Protein AF-A0AAV4RU74-F1 (afdb_monomer_lite)

Organism: Caerostris extrusa (NCBI:txid172846)

pLDDT: mean 83.01, std 17.52, range [30.27, 98.06]

Sequence (212 aa):
MRCFHDNTQNINYVVVTWDAPKNVRGTVQAYNVTLEGEARYRNASGQVVSDAFQEFNEVQKENKVFKSTVRPNTNYMVKICTVNKAGCGHLSAPTDKSHCVSPPSVPSSMPEFYLNAMEGHEKCRQLKLKLQKVSERNGFIRCYRVVVVKLAKGDSISLLPRNPNEVNLTSYEGVHQNGVTGGAYLAEAFDKQISSKSSKPVVFIVGCSSDN

Secondary structure (DSSP, 8-state):
-EEEEETTTTEEEEEEE-PPPSS-SS---EEEEEEEEEEEEE-TTS-EEEEEEEEEEEEETT--EEEEEE-SS-EEEEEEEEEETTEE-PPPPP-GGGEEEPPP---SSPPPEEEEEPTT-TTSEEEEEEEPPPP-TTS---EEEEEEEEPPTT--GGGS-SSGGGS-EE-HHHHHSSTT--EEEEEEEEEGGGGSSS----EEEEE-----

Radius of gyration: 25.76 Å; chains: 1; bounding box: 57×37×76 Å

Structure (mmCIF, N/CA/C/O backbone):
data_AF-A0AAV4RU74-F1
#
_entry.id   AF-A0AAV4RU74-F1
#
loop_
_atom_site.group_PDB
_atom_site.id
_atom_site.type_symbol
_atom_site.label_atom_id
_atom_site.label_alt_id
_atom_site.label_comp_id
_atom_site.label_asym_id
_atom_site.label_entity_id
_atom_site.label_seq_id
_atom_site.pdbx_PDB_ins_code
_atom_site.Cartn_x
_atom_site.Cartn_y
_atom_site.Cartn_z
_atom_site.occupancy
_atom_site.B_iso_or_equiv
_atom_site.auth_seq_id
_atom_site.auth_comp_id
_atom_site.auth_asym_id
_atom_site.auth_atom_id
_atom_site.pdbx_PDB_model_num
ATOM 1 N N . MET A 1 1 ? 3.255 -3.754 -16.088 1.00 93.38 1 MET A N 1
ATOM 2 C CA . MET A 1 1 ? 3.417 -3.786 -14.624 1.00 93.38 1 MET A CA 1
ATOM 3 C C . MET A 1 1 ? 2.090 -4.148 -13.982 1.00 93.38 1 MET A C 1
ATOM 5 O O . MET A 1 1 ? 1.052 -3.777 -14.517 1.00 93.38 1 MET A O 1
ATOM 9 N N . ARG A 1 2 ? 2.110 -4.907 -12.886 1.00 96.62 2 ARG A N 1
ATOM 10 C CA . ARG A 1 2 ? 0.924 -5.231 -12.082 1.00 96.62 2 ARG A CA 1
ATOM 11 C C . ARG A 1 2 ? 1.278 -5.197 -10.600 1.00 96.62 2 ARG A C 1
ATOM 13 O O . ARG A 1 2 ? 2.356 -5.650 -10.226 1.00 96.62 2 ARG A O 1
ATOM 20 N N . CYS A 1 3 ? 0.362 -4.680 -9.792 1.00 97.00 3 CYS A N 1
ATOM 21 C CA . CYS A 1 3 ? 0.459 -4.646 -8.338 1.00 97.00 3 CYS A CA 1
ATOM 22 C C . CYS A 1 3 ? -0.435 -5.748 -7.753 1.00 97.00 3 CYS A C 1
ATOM 24 O O . CYS A 1 3 ? -1.541 -5.968 -8.248 1.00 97.00 3 CYS A O 1
ATOM 26 N N . PHE A 1 4 ? 0.026 -6.413 -6.698 1.00 96.56 4 PHE A N 1
ATOM 27 C CA . PHE A 1 4 ? -0.679 -7.511 -6.037 1.00 96.56 4 PHE A CA 1
ATOM 28 C C . PHE A 1 4 ? -0.610 -7.367 -4.516 1.00 96.56 4 PHE A C 1
ATOM 30 O O . PHE A 1 4 ? 0.327 -6.760 -3.994 1.00 96.56 4 PHE A O 1
ATOM 37 N N . HIS A 1 5 ? -1.579 -7.975 -3.830 1.00 94.81 5 HIS A N 1
ATOM 38 C CA . HIS A 1 5 ? -1.582 -8.157 -2.382 1.00 94.81 5 HIS A CA 1
ATOM 39 C C . HIS A 1 5 ? -1.554 -9.653 -2.058 1.00 94.81 5 HIS A C 1
ATOM 41 O O . HIS A 1 5 ? -2.333 -10.421 -2.624 1.00 94.81 5 HIS A O 1
ATOM 47 N N . ASP A 1 6 ? -0.653 -10.062 -1.170 1.00 92.44 6 ASP A N 1
ATOM 48 C CA . ASP A 1 6 ? -0.607 -11.410 -0.613 1.00 92.44 6 ASP A CA 1
ATOM 49 C C . ASP A 1 6 ? -1.240 -11.405 0.779 1.00 92.44 6 ASP A C 1
ATOM 51 O O . ASP A 1 6 ? -0.645 -10.904 1.732 1.00 92.44 6 ASP A O 1
ATOM 55 N N . ASN A 1 7 ? -2.429 -11.998 0.899 1.00 85.88 7 ASN A N 1
ATOM 56 C CA . ASN A 1 7 ? -3.153 -12.095 2.168 1.00 85.88 7 ASN A CA 1
ATOM 57 C C . ASN A 1 7 ? -2.418 -12.950 3.213 1.00 85.88 7 ASN A C 1
ATOM 59 O O . ASN A 1 7 ? -2.624 -12.750 4.406 1.00 85.88 7 ASN A O 1
ATOM 63 N N . THR A 1 8 ? -1.592 -13.914 2.792 1.00 85.88 8 THR A N 1
ATOM 64 C CA . THR A 1 8 ? -0.923 -14.844 3.720 1.00 85.88 8 THR A CA 1
ATOM 65 C C . THR A 1 8 ? 0.237 -14.178 4.446 1.00 85.88 8 THR A C 1
ATOM 67 O O . THR A 1 8 ? 0.440 -14.396 5.636 1.00 85.88 8 THR A O 1
ATOM 70 N N . GLN A 1 9 ? 0.970 -13.325 3.733 1.00 85.94 9 GLN A N 1
ATOM 71 C CA . GLN A 1 9 ? 2.105 -12.570 4.262 1.00 85.94 9 GLN A CA 1
ATOM 72 C C . GLN A 1 9 ? 1.722 -11.131 4.636 1.00 85.94 9 GLN A C 1
ATOM 74 O O . GLN A 1 9 ? 2.516 -10.430 5.256 1.00 85.94 9 GLN A O 1
ATOM 79 N N . ASN A 1 10 ? 0.516 -10.687 4.264 1.00 85.44 10 ASN A N 1
ATOM 80 C CA . ASN A 1 10 ? 0.042 -9.309 4.382 1.00 85.44 10 ASN A CA 1
ATOM 81 C C . ASN A 1 10 ? 1.032 -8.296 3.770 1.00 85.44 10 ASN A C 1
ATOM 83 O O . ASN A 1 10 ? 1.313 -7.239 4.335 1.00 85.44 10 ASN A O 1
ATOM 87 N N . ILE A 1 11 ? 1.575 -8.630 2.596 1.00 92.81 11 ILE A N 1
ATOM 88 C CA . ILE A 1 11 ? 2.511 -7.776 1.855 1.00 92.81 11 ILE A CA 1
ATOM 89 C C . ILE A 1 11 ? 1.940 -7.398 0.496 1.00 92.81 11 ILE A C 1
ATOM 91 O O . ILE A 1 11 ? 1.191 -8.153 -0.123 1.00 92.81 11 ILE A O 1
ATOM 95 N N . ASN A 1 12 ? 2.344 -6.234 -0.002 1.00 96.31 12 ASN A N 1
ATOM 96 C CA . ASN A 1 12 ? 2.115 -5.856 -1.388 1.00 96.31 12 ASN A CA 1
ATOM 97 C C . ASN A 1 12 ? 3.390 -6.050 -2.193 1.00 96.31 12 ASN A C 1
ATOM 99 O O . ASN A 1 12 ? 4.485 -5.785 -1.703 1.00 96.31 12 ASN A O 1
ATOM 103 N N . TYR A 1 13 ? 3.256 -6.465 -3.444 1.00 97.06 13 TYR A N 1
ATOM 104 C CA . TYR A 1 13 ? 4.387 -6.562 -4.357 1.00 97.06 13 TYR A CA 1
ATOM 105 C C . TYR A 1 13 ? 3.995 -6.124 -5.763 1.00 97.06 13 TYR A C 1
ATOM 107 O O . TYR A 1 13 ? 2.831 -6.181 -6.167 1.00 97.06 13 TYR A O 1
ATOM 115 N N . VAL A 1 14 ? 4.993 -5.691 -6.518 1.00 97.44 14 VAL A N 1
ATOM 116 C CA . VAL A 1 14 ? 4.867 -5.343 -7.927 1.00 97.44 14 VAL A CA 1
ATOM 117 C C . VAL A 1 14 ? 5.575 -6.387 -8.774 1.00 97.44 14 VAL A C 1
ATOM 119 O O . VAL A 1 14 ? 6.620 -6.907 -8.386 1.00 97.44 14 VAL A O 1
ATOM 122 N N . VAL A 1 15 ? 5.005 -6.695 -9.936 1.00 97.69 15 VAL A N 1
ATOM 123 C CA . VAL A 1 15 ? 5.657 -7.482 -10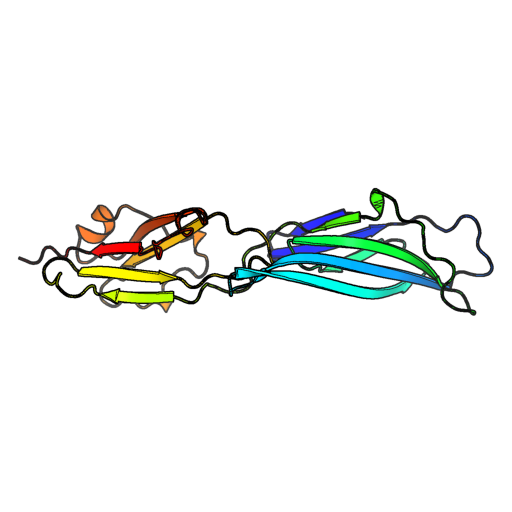.984 1.00 97.69 15 VAL A CA 1
ATOM 124 C C . VAL A 1 15 ? 5.738 -6.636 -12.247 1.00 97.69 15 VAL A C 1
ATOM 126 O O . VAL A 1 15 ? 4.726 -6.176 -12.793 1.00 97.69 15 VAL A O 1
ATOM 129 N N . VAL A 1 16 ? 6.960 -6.428 -12.716 1.00 97.19 16 VAL A N 1
ATOM 130 C CA . VAL A 1 16 ? 7.281 -5.692 -13.935 1.00 97.19 16 VAL A CA 1
ATOM 131 C C . VAL A 1 16 ? 7.822 -6.681 -14.956 1.00 97.19 16 VAL A C 1
ATOM 133 O O . VAL A 1 16 ? 8.711 -7.465 -14.645 1.00 97.19 16 VAL A O 1
ATOM 136 N N . THR A 1 17 ? 7.290 -6.629 -16.173 1.00 96.56 17 THR A N 1
ATOM 137 C CA . THR A 1 17 ? 7.744 -7.432 -17.311 1.00 96.56 17 THR A CA 1
ATOM 138 C C . THR A 1 17 ? 7.923 -6.527 -18.521 1.00 96.56 17 THR A C 1
ATOM 140 O O . THR A 1 17 ? 7.139 -5.588 -18.695 1.00 96.56 17 THR A O 1
ATOM 143 N N . TRP A 1 18 ? 8.926 -6.799 -19.350 1.00 95.25 18 TRP A N 1
ATOM 144 C CA . TRP A 1 18 ? 9.220 -6.009 -20.547 1.00 95.25 18 TRP A CA 1
ATOM 145 C C . TRP A 1 18 ? 9.799 -6.868 -21.666 1.00 95.25 18 TRP A C 1
ATOM 147 O O . TRP A 1 18 ? 10.391 -7.916 -21.422 1.00 95.25 18 TRP A O 1
ATOM 157 N N . ASP A 1 19 ? 9.665 -6.383 -22.895 1.00 92.50 19 ASP A N 1
ATOM 158 C CA . ASP A 1 19 ? 10.287 -7.002 -24.060 1.00 92.50 19 ASP A CA 1
ATOM 159 C C . ASP A 1 19 ? 11.707 -6.473 -24.276 1.00 92.50 19 ASP A C 1
ATOM 161 O O . ASP A 1 19 ? 12.098 -5.409 -23.783 1.00 92.50 19 ASP A O 1
ATOM 165 N N . ALA A 1 20 ? 12.503 -7.215 -25.046 1.00 89.12 20 ALA A N 1
ATOM 166 C CA . ALA A 1 20 ? 13.810 -6.734 -25.462 1.00 89.12 20 ALA A CA 1
ATOM 167 C C . ALA A 1 20 ? 13.680 -5.452 -26.321 1.00 89.12 20 ALA A C 1
ATOM 169 O O . ALA A 1 20 ? 12.758 -5.333 -27.132 1.00 89.12 20 ALA A O 1
ATOM 170 N N . PRO A 1 21 ? 14.605 -4.485 -26.172 1.00 87.94 21 PRO A N 1
ATOM 171 C CA . PRO A 1 21 ? 14.626 -3.276 -26.995 1.00 87.94 21 PRO A CA 1
ATOM 172 C C . PRO A 1 21 ? 14.766 -3.619 -28.485 1.00 87.94 21 PRO A C 1
ATOM 174 O O . PRO A 1 21 ? 15.623 -4.411 -28.865 1.00 87.94 21 PRO A O 1
ATOM 177 N N . LYS A 1 22 ? 13.969 -2.969 -29.342 1.00 85.69 22 LYS A N 1
ATOM 178 C CA . LYS A 1 22 ? 14.028 -3.172 -30.802 1.00 85.69 22 LYS A CA 1
ATOM 179 C C . LYS A 1 22 ? 15.298 -2.592 -31.437 1.00 85.69 22 LYS A C 1
ATOM 181 O O . LYS A 1 22 ? 15.844 -3.178 -32.359 1.00 85.69 22 LYS A O 1
ATOM 186 N N . ASN A 1 23 ? 15.772 -1.454 -30.923 1.00 81.94 23 ASN A N 1
ATOM 187 C CA . ASN A 1 23 ? 16.905 -0.709 -31.475 1.00 81.94 23 ASN A CA 1
ATOM 188 C C . ASN A 1 23 ? 18.043 -0.652 -30.456 1.00 81.94 23 ASN A C 1
ATOM 190 O O . ASN A 1 23 ? 18.137 0.292 -29.669 1.00 81.94 23 ASN A O 1
ATOM 194 N N . VAL A 1 24 ? 18.897 -1.674 -30.447 1.00 78.81 24 VAL A N 1
ATOM 195 C CA . VAL A 1 24 ? 19.999 -1.759 -29.483 1.00 78.81 24 VAL A CA 1
ATOM 196 C C . VAL A 1 24 ? 21.254 -1.107 -30.054 1.00 78.81 24 VAL A C 1
ATOM 198 O O . VAL A 1 24 ? 21.763 -1.523 -31.091 1.00 78.81 24 VAL A O 1
ATOM 201 N N . ARG A 1 25 ? 21.779 -0.087 -29.368 1.00 82.12 25 ARG A N 1
ATOM 202 C CA . ARG A 1 25 ? 23.102 0.482 -29.662 1.00 82.12 25 ARG A CA 1
ATOM 203 C C . ARG A 1 25 ? 24.142 -0.181 -28.755 1.00 82.12 25 ARG A C 1
ATOM 205 O O . ARG A 1 25 ? 24.358 0.250 -27.622 1.00 82.12 25 ARG A O 1
ATOM 212 N N . GLY A 1 26 ? 24.756 -1.252 -29.257 1.00 85.06 26 GLY A N 1
ATOM 213 C CA . GLY A 1 26 ? 25.740 -2.067 -28.534 1.00 85.06 26 GLY A CA 1
ATOM 214 C C . GLY A 1 26 ? 25.136 -3.285 -27.828 1.00 85.06 26 GLY A C 1
ATOM 215 O O . GLY A 1 26 ? 23.961 -3.596 -27.988 1.00 85.06 26 GLY A O 1
ATOM 216 N N . THR A 1 27 ? 25.952 -3.997 -27.052 1.00 91.00 27 THR A N 1
ATOM 217 C CA . THR A 1 27 ? 25.520 -5.209 -26.338 1.00 91.00 27 THR A CA 1
ATOM 218 C C . THR A 1 27 ? 24.877 -4.850 -25.001 1.00 91.00 27 THR A C 1
ATOM 220 O O . THR A 1 27 ? 25.520 -4.215 -24.163 1.00 91.00 27 THR A O 1
ATOM 223 N N . VAL A 1 28 ? 23.631 -5.287 -24.780 1.00 93.06 28 VAL A N 1
ATOM 224 C CA . VAL A 1 28 ? 22.958 -5.160 -23.475 1.00 93.06 28 VAL A CA 1
ATOM 225 C C . VAL A 1 28 ? 23.680 -6.026 -22.444 1.00 93.06 28 VAL A C 1
ATOM 227 O O . VAL A 1 28 ? 23.877 -7.222 -22.664 1.00 93.06 28 VAL A O 1
ATOM 230 N N . GLN A 1 29 ? 24.059 -5.419 -21.324 1.00 95.06 29 GLN A N 1
ATOM 231 C CA . GLN A 1 29 ? 24.677 -6.088 -20.178 1.00 95.06 29 GLN A CA 1
ATOM 232 C C . GLN A 1 29 ? 23.670 -6.317 -19.049 1.00 95.06 29 GLN A C 1
ATOM 234 O O . GLN A 1 29 ? 23.686 -7.379 -18.437 1.00 95.06 29 GLN A O 1
ATOM 239 N N . ALA A 1 30 ? 22.756 -5.367 -18.839 1.00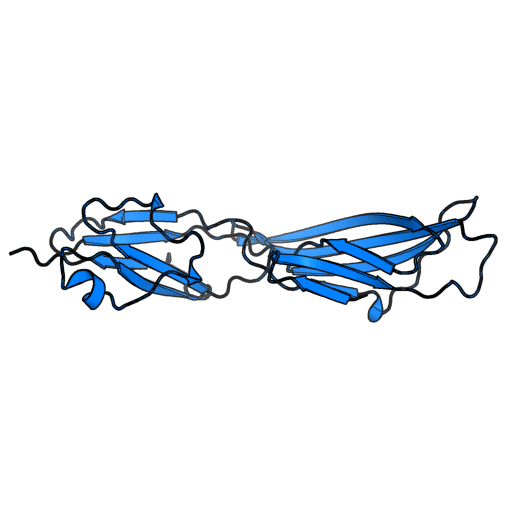 96.38 30 ALA A N 1
ATOM 240 C CA . ALA A 1 30 ? 21.700 -5.438 -17.834 1.00 96.38 30 ALA A CA 1
ATOM 241 C C . ALA A 1 30 ? 20.526 -4.509 -18.200 1.00 96.38 30 ALA A C 1
ATOM 243 O O . ALA A 1 30 ? 20.559 -3.790 -19.206 1.00 96.38 30 ALA A O 1
ATOM 244 N N . TYR A 1 31 ? 19.492 -4.509 -17.369 1.00 96.81 31 TYR A N 1
ATOM 245 C CA . TYR A 1 31 ? 18.426 -3.512 -17.344 1.00 96.81 31 TYR A CA 1
ATOM 246 C C . TYR A 1 31 ? 18.473 -2.770 -16.019 1.00 96.81 31 TYR A C 1
ATOM 248 O O . TYR A 1 31 ? 18.662 -3.397 -14.984 1.00 96.81 31 TYR A O 1
ATOM 256 N N . ASN A 1 32 ? 18.249 -1.461 -16.035 1.00 97.12 32 ASN A N 1
ATOM 257 C CA . ASN A 1 32 ? 17.981 -0.719 -14.809 1.00 97.12 32 ASN A CA 1
ATOM 258 C C . ASN A 1 32 ? 16.487 -0.407 -14.755 1.00 97.12 32 ASN A C 1
ATOM 260 O O . ASN A 1 32 ? 15.941 0.217 -15.671 1.00 97.12 32 ASN A O 1
ATOM 264 N N . VAL A 1 33 ? 15.835 -0.903 -13.710 1.00 97.62 33 VAL A N 1
ATOM 265 C CA . VAL A 1 33 ? 14.419 -0.713 -13.425 1.00 97.62 33 VAL A CA 1
ATOM 266 C C . VAL A 1 33 ? 14.297 0.380 -12.375 1.00 97.62 33 VAL A C 1
ATOM 268 O O . VAL A 1 33 ? 14.660 0.206 -11.212 1.00 97.62 33 VAL A O 1
ATOM 271 N N . THR A 1 34 ? 13.757 1.510 -12.801 1.00 97.44 34 THR A N 1
ATOM 272 C CA . THR A 1 34 ? 13.441 2.653 -11.958 1.00 97.44 34 THR A CA 1
ATOM 273 C C . THR A 1 34 ? 11.981 2.569 -11.542 1.00 97.44 34 THR A C 1
ATOM 275 O O . THR A 1 34 ? 11.091 2.654 -12.391 1.00 97.44 34 THR A O 1
ATOM 278 N N . LEU A 1 35 ? 11.733 2.404 -10.246 1.00 97.56 35 LEU A N 1
ATOM 279 C CA . LEU A 1 35 ? 10.396 2.392 -9.665 1.00 97.56 35 LEU A CA 1
ATOM 280 C C . LEU A 1 35 ? 10.165 3.712 -8.925 1.00 97.56 35 LEU A C 1
ATOM 282 O O . LEU A 1 35 ? 10.843 4.007 -7.946 1.00 97.56 35 LEU A O 1
ATOM 286 N N . GLU A 1 36 ? 9.216 4.505 -9.405 1.00 97.81 36 GLU A N 1
ATOM 287 C CA . GLU A 1 36 ? 8.789 5.766 -8.798 1.00 97.81 36 GLU A CA 1
ATOM 288 C C . GLU A 1 36 ? 7.454 5.533 -8.089 1.00 97.81 36 GLU A C 1
ATOM 290 O O . GLU A 1 36 ? 6.550 4.921 -8.662 1.00 97.81 36 GLU A O 1
ATOM 295 N N . GLY A 1 37 ? 7.333 5.983 -6.843 1.00 97.94 37 GLY A N 1
ATOM 296 C CA . GLY A 1 37 ? 6.123 5.832 -6.039 1.00 97.94 37 GLY A CA 1
ATOM 297 C C . GLY A 1 37 ? 5.647 7.170 -5.494 1.00 97.94 37 GLY A C 1
ATOM 298 O O . GLY A 1 37 ? 6.454 7.935 -4.974 1.00 97.94 37 GLY A O 1
ATOM 299 N N . GLU A 1 38 ? 4.343 7.428 -5.567 1.00 98.06 38 GLU A N 1
ATOM 300 C CA . GLU A 1 38 ? 3.694 8.606 -4.987 1.00 98.06 38 GLU A CA 1
ATOM 301 C C . GLU A 1 38 ? 2.429 8.203 -4.215 1.00 98.06 38 GLU A C 1
ATOM 303 O O . GLU A 1 38 ? 1.574 7.464 -4.712 1.00 98.06 38 GLU A O 1
ATOM 308 N N . ALA A 1 39 ? 2.290 8.693 -2.986 1.00 97.50 39 ALA A N 1
ATOM 309 C CA . ALA A 1 39 ? 1.114 8.479 -2.151 1.00 97.50 39 ALA A CA 1
ATOM 310 C C . ALA A 1 39 ? 0.656 9.791 -1.515 1.00 97.50 39 ALA A C 1
ATOM 312 O O . ALA A 1 39 ? 1.463 10.545 -0.976 1.00 97.50 39 ALA A O 1
ATOM 313 N N . ARG A 1 40 ? -0.660 10.025 -1.498 1.00 96.50 40 ARG A N 1
ATOM 314 C CA . ARG A 1 40 ? -1.287 11.156 -0.804 1.00 96.50 40 ARG A CA 1
ATOM 315 C C . ARG A 1 40 ? -2.283 10.636 0.223 1.00 96.50 40 ARG A C 1
ATOM 317 O O . ARG A 1 40 ? -3.231 9.941 -0.133 1.00 96.50 40 ARG A O 1
ATOM 324 N N . TYR A 1 41 ? -2.079 10.962 1.494 1.00 94.44 41 TYR A N 1
ATOM 325 C CA . TYR A 1 41 ? -2.855 10.394 2.602 1.00 94.44 41 TYR A CA 1
ATOM 326 C C . TYR A 1 41 ? -2.990 11.377 3.767 1.00 94.44 41 TYR A C 1
ATOM 328 O O . TYR A 1 41 ? -2.307 12.398 3.818 1.00 94.44 41 TYR A O 1
ATOM 336 N N . ARG A 1 42 ? -3.884 11.083 4.719 1.00 92.75 42 ARG A N 1
ATOM 337 C CA . ARG A 1 42 ? -3.963 11.823 5.987 1.00 92.75 42 ARG A CA 1
ATOM 338 C C . ARG A 1 42 ? -3.100 11.146 7.042 1.00 92.75 42 ARG A C 1
ATOM 340 O O . ARG A 1 42 ? -3.252 9.952 7.280 1.00 92.75 42 ARG A O 1
ATOM 347 N N . ASN A 1 43 ? -2.211 11.894 7.679 1.00 91.69 43 ASN A N 1
ATOM 348 C CA . ASN A 1 43 ? -1.401 11.387 8.785 1.00 91.69 43 ASN A CA 1
ATOM 349 C C . ASN A 1 43 ? -2.215 11.324 10.101 1.00 91.69 43 ASN A C 1
ATOM 351 O O . ASN A 1 43 ? -3.389 11.700 10.149 1.00 91.69 43 ASN A O 1
ATOM 355 N N . ALA A 1 44 ? -1.576 10.879 11.186 1.00 87.88 44 ALA A N 1
ATOM 356 C CA . ALA A 1 44 ? -2.201 10.777 12.509 1.00 87.88 44 ALA A CA 1
ATOM 357 C C . ALA A 1 44 ? -2.663 12.136 13.086 1.00 87.88 44 ALA A C 1
ATOM 359 O O . ALA A 1 44 ? -3.648 12.186 13.819 1.00 87.88 44 ALA A O 1
ATOM 360 N N . SER A 1 45 ? -2.033 13.259 12.709 1.00 89.06 45 SER A N 1
ATOM 361 C CA . SER A 1 45 ? -2.505 14.604 13.088 1.00 89.06 45 SER A CA 1
ATOM 362 C C . SER A 1 45 ? -3.703 15.082 12.249 1.00 89.06 45 SER A C 1
ATOM 364 O O . SER A 1 45 ? -4.304 16.114 12.543 1.00 89.06 45 SER A O 1
ATOM 366 N N . GLY A 1 46 ? -4.102 14.318 11.226 1.00 87.25 46 GLY A N 1
ATOM 367 C CA . GLY A 1 46 ? -5.214 14.619 10.323 1.00 87.25 46 GLY A CA 1
ATOM 368 C C . GLY A 1 46 ? -4.848 15.518 9.139 1.00 87.25 46 GLY A C 1
ATOM 369 O O . GLY A 1 46 ? -5.736 15.851 8.344 1.00 87.25 46 GLY A O 1
ATOM 370 N N . GLN A 1 47 ? -3.575 15.886 9.003 1.00 93.12 47 GLN A N 1
ATOM 371 C CA . GLN A 1 47 ? -3.046 16.680 7.897 1.00 93.12 47 GLN A CA 1
ATOM 372 C C . GLN A 1 47 ? -2.871 15.809 6.652 1.00 93.12 47 GLN A C 1
ATOM 374 O O . GLN A 1 47 ? -2.480 14.646 6.745 1.00 93.12 47 GLN A O 1
ATOM 379 N N . VAL A 1 48 ? -3.160 16.373 5.479 1.00 95.38 48 VAL A N 1
ATOM 380 C CA . VAL A 1 48 ? -2.905 15.707 4.197 1.00 95.38 48 VAL A CA 1
ATOM 381 C C . VAL A 1 48 ? -1.427 15.870 3.853 1.00 95.38 48 VAL A C 1
ATOM 383 O O . VAL A 1 48 ? -0.940 16.994 3.786 1.00 95.38 48 VAL A O 1
ATOM 386 N N . VAL A 1 49 ? -0.739 14.755 3.626 1.00 96.31 49 VAL A N 1
ATOM 387 C CA . VAL A 1 49 ? 0.690 14.685 3.303 1.00 96.31 49 VAL A CA 1
ATOM 388 C C . VAL A 1 49 ? 0.865 13.928 1.987 1.00 96.31 49 VAL A C 1
ATOM 390 O O . VAL A 1 49 ? 0.095 13.007 1.696 1.00 96.31 49 VAL A O 1
ATOM 393 N N . SER A 1 50 ? 1.869 14.326 1.207 1.00 96.62 50 SER A N 1
ATOM 394 C CA . SER A 1 50 ? 2.340 13.595 0.030 1.00 96.62 50 SER A CA 1
ATOM 395 C C . SER A 1 50 ? 3.710 12.978 0.324 1.00 96.62 50 SER A C 1
ATOM 397 O O . SER A 1 50 ? 4.580 13.654 0.867 1.00 96.62 50 SER A O 1
ATOM 399 N N . ASP A 1 51 ? 3.886 11.706 -0.021 1.00 95.12 51 ASP A N 1
ATOM 400 C CA . ASP A 1 51 ? 5.141 10.951 0.075 1.00 95.12 51 ASP A CA 1
ATOM 401 C C . ASP A 1 51 ? 5.519 10.479 -1.330 1.00 95.12 51 ASP A C 1
ATOM 403 O O . ASP A 1 51 ? 4.713 9.812 -1.982 1.00 95.12 51 ASP A O 1
ATOM 407 N N . ALA A 1 52 ? 6.717 10.836 -1.790 1.00 97.25 52 ALA A N 1
ATOM 408 C CA . ALA A 1 52 ? 7.236 10.458 -3.097 1.00 97.25 52 ALA A CA 1
ATOM 409 C C . ALA A 1 52 ? 8.662 9.919 -2.967 1.00 97.25 52 ALA A C 1
ATOM 411 O O . ALA A 1 52 ? 9.467 10.447 -2.199 1.00 97.25 52 ALA A O 1
ATOM 412 N N . PHE A 1 53 ? 8.978 8.866 -3.714 1.00 96.75 53 PHE A N 1
ATOM 413 C CA . PHE A 1 53 ? 10.293 8.229 -3.691 1.00 96.75 53 PHE A CA 1
ATOM 414 C C . PHE A 1 53 ? 10.613 7.555 -5.025 1.00 96.75 53 PHE A C 1
ATOM 416 O O . PHE A 1 53 ? 9.736 7.326 -5.861 1.00 96.75 53 PHE A O 1
ATOM 423 N N . GLN A 1 54 ? 11.889 7.219 -5.199 1.00 97.00 54 GLN A N 1
ATOM 424 C CA . GLN A 1 54 ? 12.410 6.563 -6.387 1.00 97.00 54 GLN A CA 1
ATOM 425 C C . GLN A 1 54 ? 13.455 5.521 -5.990 1.00 97.00 54 GLN A C 1
ATOM 427 O O . GLN A 1 54 ? 14.340 5.798 -5.181 1.00 97.00 54 GLN A O 1
ATOM 432 N N . GLU A 1 55 ? 13.353 4.331 -6.570 1.00 96.12 55 GLU A N 1
ATOM 433 C CA . GLU A 1 55 ? 14.259 3.205 -6.341 1.00 96.12 55 GLU A CA 1
ATOM 434 C C . GLU A 1 55 ? 14.841 2.722 -7.672 1.00 96.12 55 GLU A C 1
ATOM 436 O O . GLU A 1 55 ? 14.139 2.661 -8.684 1.00 96.12 55 GLU A O 1
ATOM 441 N N . PHE A 1 56 ? 16.123 2.357 -7.670 1.00 96.00 56 PHE A N 1
ATOM 442 C CA . PHE A 1 56 ? 16.850 1.878 -8.846 1.00 96.00 56 PHE A CA 1
ATOM 443 C C . PHE A 1 56 ? 17.288 0.438 -8.616 1.00 96.00 56 PHE A C 1
ATOM 445 O O . PHE A 1 56 ? 17.920 0.140 -7.604 1.00 96.00 56 PHE A O 1
ATOM 452 N N . ASN A 1 57 ? 16.956 -0.447 -9.551 1.00 96.81 57 ASN A N 1
ATOM 453 C CA . ASN A 1 57 ? 17.225 -1.873 -9.428 1.00 96.81 57 ASN A CA 1
ATOM 454 C C . ASN A 1 57 ? 17.842 -2.405 -10.718 1.00 96.81 57 ASN A C 1
ATOM 456 O O . ASN A 1 57 ? 17.212 -2.376 -11.775 1.00 96.81 57 ASN A O 1
ATOM 460 N N . GLU A 1 58 ? 19.061 -2.927 -10.629 1.00 96.56 58 GLU A N 1
ATOM 461 C CA . GLU A 1 58 ? 19.699 -3.594 -11.759 1.00 96.56 58 GLU A CA 1
ATOM 462 C C . GLU A 1 58 ? 19.198 -5.039 -11.892 1.00 96.56 58 GLU A C 1
ATOM 464 O O . GLU A 1 58 ? 19.111 -5.790 -10.921 1.00 96.56 58 GLU A O 1
ATOM 469 N N . VAL A 1 59 ? 18.867 -5.434 -13.119 1.00 97.19 59 VAL A N 1
ATOM 470 C CA . VAL A 1 59 ? 18.357 -6.756 -13.477 1.00 97.19 59 VAL A CA 1
ATOM 471 C C . VAL A 1 59 ? 19.225 -7.334 -14.588 1.00 97.19 59 VAL A C 1
ATOM 473 O O . VAL A 1 59 ? 19.457 -6.688 -15.60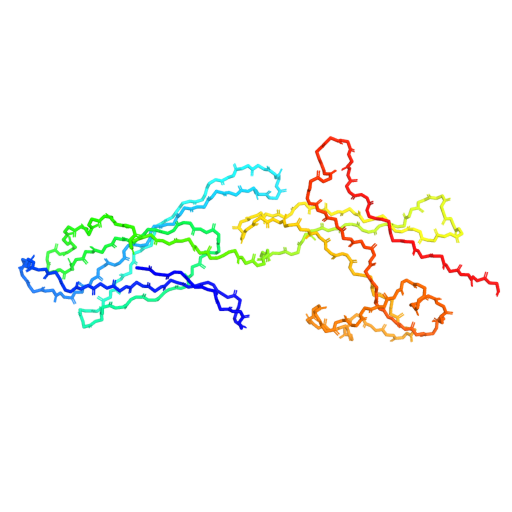9 1.00 97.19 59 VAL A O 1
ATOM 476 N N . GLN A 1 60 ? 19.686 -8.571 -14.402 1.00 96.00 60 GLN A N 1
ATOM 477 C CA . GLN A 1 60 ? 20.524 -9.279 -15.376 1.00 96.00 60 GLN A CA 1
ATOM 478 C C . GLN A 1 60 ? 19.859 -9.350 -16.756 1.00 96.00 60 GLN A C 1
ATOM 480 O O . GLN A 1 60 ? 18.636 -9.477 -16.857 1.00 96.00 60 GLN A O 1
ATOM 485 N N . LYS A 1 61 ? 20.649 -9.282 -17.836 1.00 93.06 61 LYS A N 1
ATOM 486 C CA . LYS A 1 61 ? 20.120 -9.191 -19.210 1.00 93.06 61 LYS A CA 1
ATOM 487 C C . LYS A 1 61 ? 19.233 -10.375 -19.611 1.00 93.06 61 LYS A C 1
ATOM 489 O O . LYS A 1 61 ? 18.366 -10.201 -20.467 1.00 93.06 61 LYS A O 1
ATOM 494 N N . GLU A 1 62 ? 19.415 -11.556 -19.033 1.00 93.62 62 GLU A N 1
ATOM 495 C CA . GLU A 1 62 ? 18.593 -12.747 -19.284 1.00 93.62 62 GLU A CA 1
ATOM 496 C C . GLU A 1 62 ? 17.193 -12.608 -18.669 1.00 93.62 62 GLU A C 1
ATOM 498 O O . GLU A 1 62 ? 16.222 -13.145 -19.199 1.00 93.62 62 GLU A O 1
ATOM 503 N N . ASN A 1 63 ? 17.067 -11.825 -17.595 1.00 94.69 63 ASN A N 1
ATOM 504 C CA . ASN A 1 63 ? 15.831 -11.660 -16.847 1.00 94.69 63 ASN A CA 1
ATOM 505 C C . ASN A 1 63 ? 15.014 -10.489 -17.401 1.00 94.69 63 ASN A C 1
ATOM 507 O O . ASN A 1 63 ? 15.448 -9.338 -17.424 1.00 94.69 63 ASN A O 1
ATOM 511 N N . LYS A 1 64 ? 13.788 -10.789 -17.831 1.00 94.81 64 LYS A N 1
ATOM 512 C CA . LYS A 1 64 ? 12.801 -9.805 -18.313 1.00 94.81 64 LYS A CA 1
ATOM 513 C C . LYS A 1 64 ? 11.672 -9.562 -17.317 1.00 94.81 64 LYS A C 1
ATOM 515 O O . LYS A 1 64 ? 10.591 -9.104 -17.686 1.00 94.81 64 LYS A O 1
ATOM 520 N N . VAL A 1 65 ? 11.911 -9.946 -16.066 1.00 96.69 65 VAL A N 1
ATOM 521 C CA . VAL A 1 65 ? 10.951 -9.879 -14.972 1.00 96.69 65 VAL A CA 1
ATOM 522 C C . VAL A 1 65 ? 11.647 -9.294 -13.753 1.00 96.69 65 VAL A C 1
ATOM 524 O O . VAL A 1 65 ? 12.730 -9.738 -13.379 1.00 96.69 65 VAL A O 1
ATOM 527 N N . PHE A 1 66 ? 11.001 -8.321 -13.124 1.00 97.25 66 PHE A N 1
ATOM 528 C CA . PHE A 1 66 ? 11.401 -7.749 -11.845 1.00 97.25 66 PHE A CA 1
ATOM 529 C C . PHE A 1 66 ? 10.233 -7.848 -10.869 1.00 97.25 66 PHE A C 1
ATOM 531 O O . PHE A 1 66 ? 9.103 -7.485 -11.207 1.00 97.25 66 PHE A O 1
ATOM 538 N N . LYS A 1 67 ? 10.504 -8.348 -9.662 1.00 97.12 67 LYS A N 1
ATOM 539 C CA . LYS A 1 67 ? 9.532 -8.444 -8.574 1.00 97.12 67 LYS A CA 1
ATOM 540 C C . LYS A 1 67 ? 10.114 -7.779 -7.335 1.00 97.12 67 LYS A C 1
ATOM 542 O O . LYS A 1 67 ? 11.231 -8.105 -6.951 1.00 97.12 67 LYS A O 1
ATOM 547 N N . SER A 1 68 ? 9.345 -6.894 -6.709 1.00 96.56 68 SER A N 1
ATOM 548 C CA . SER A 1 68 ? 9.739 -6.241 -5.457 1.00 96.56 68 SER A CA 1
ATOM 549 C C . SER A 1 68 ? 8.537 -6.006 -4.553 1.00 96.56 68 SER A C 1
ATOM 551 O O . SER A 1 68 ? 7.415 -5.829 -5.035 1.00 96.56 68 SER A O 1
ATOM 553 N N . THR A 1 69 ? 8.774 -6.013 -3.246 1.00 96.75 69 THR A N 1
ATOM 554 C CA . THR A 1 69 ? 7.790 -5.612 -2.238 1.00 96.75 69 THR A CA 1
ATOM 555 C C . THR A 1 69 ? 7.572 -4.105 -2.317 1.00 96.75 69 THR A C 1
ATOM 557 O O . THR A 1 69 ? 8.513 -3.339 -2.500 1.00 96.75 69 THR A O 1
ATOM 560 N N . VAL A 1 70 ? 6.324 -3.669 -2.181 1.00 96.69 70 VAL A N 1
ATOM 561 C CA . VAL A 1 70 ? 5.930 -2.267 -2.331 1.00 96.69 70 VAL A CA 1
ATOM 562 C C . VAL A 1 70 ? 5.057 -1.801 -1.172 1.00 96.69 70 VAL A C 1
ATOM 564 O O . VAL A 1 70 ? 4.401 -2.592 -0.494 1.00 96.69 70 VAL A O 1
ATOM 567 N N . ARG A 1 71 ? 5.036 -0.489 -0.940 1.00 96.00 71 ARG A N 1
ATOM 568 C CA . ARG A 1 71 ? 4.201 0.142 0.085 1.00 96.00 71 ARG A CA 1
ATOM 569 C C . ARG A 1 71 ? 2.727 0.083 -0.350 1.00 96.00 71 ARG A C 1
ATOM 571 O O . ARG A 1 71 ? 2.452 0.237 -1.541 1.00 96.00 71 ARG A O 1
ATOM 578 N N . PRO A 1 72 ? 1.767 -0.134 0.566 1.00 96.06 72 PRO A N 1
ATOM 579 C CA . PRO A 1 72 ? 0.336 -0.085 0.251 1.00 96.06 72 PRO A CA 1
ATOM 580 C C . PRO A 1 72 ? -0.134 1.302 -0.185 1.00 96.06 72 PRO A C 1
ATOM 582 O O . PRO A 1 72 ? 0.545 2.297 0.079 1.00 96.06 72 PRO A O 1
ATOM 585 N N . ASN A 1 73 ? -1.312 1.361 -0.815 1.00 96.25 73 ASN A N 1
ATOM 586 C CA . ASN A 1 73 ? -2.003 2.608 -1.165 1.00 96.25 73 ASN A CA 1
ATOM 587 C C . ASN A 1 73 ? -1.080 3.652 -1.833 1.00 96.25 73 ASN A C 1
ATOM 589 O O . ASN A 1 73 ? -1.038 4.822 -1.453 1.00 96.25 73 ASN A O 1
ATOM 593 N N . THR A 1 74 ? -0.265 3.203 -2.785 1.00 97.75 74 THR A N 1
ATOM 594 C CA . THR A 1 74 ? 0.750 4.026 -3.454 1.00 97.75 74 THR A CA 1
ATOM 595 C C . THR A 1 74 ? 0.610 3.863 -4.965 1.00 97.75 74 THR A C 1
ATOM 597 O O . THR A 1 74 ? 0.433 2.747 -5.460 1.00 97.75 74 THR A O 1
ATOM 600 N N . ASN A 1 75 ? 0.658 4.973 -5.701 1.00 97.69 75 ASN A N 1
ATOM 601 C CA . ASN A 1 75 ? 0.690 4.971 -7.158 1.00 97.69 75 ASN A CA 1
ATOM 602 C C . ASN A 1 75 ? 2.131 4.766 -7.620 1.00 97.69 75 ASN A C 1
ATOM 604 O O . ASN A 1 75 ? 3.007 5.559 -7.284 1.00 97.69 75 ASN A O 1
ATOM 608 N N . TYR A 1 76 ? 2.364 3.700 -8.372 1.00 98.00 76 TYR A N 1
ATOM 609 C CA . TYR A 1 76 ? 3.667 3.347 -8.901 1.00 98.00 76 TYR A CA 1
ATOM 610 C C . TYR A 1 76 ? 3.746 3.610 -10.395 1.00 98.00 76 TYR A C 1
ATOM 612 O O . TYR A 1 76 ? 2.823 3.286 -11.145 1.00 98.00 76 TYR A O 1
ATOM 620 N N . MET A 1 77 ? 4.897 4.110 -10.830 1.00 97.69 77 MET A N 1
ATOM 621 C CA . MET A 1 77 ? 5.313 4.178 -12.222 1.00 97.69 77 MET A CA 1
ATOM 622 C C . MET A 1 77 ? 6.658 3.476 -12.380 1.00 97.69 77 MET A C 1
ATOM 624 O O . MET A 1 77 ? 7.564 3.668 -11.572 1.00 97.69 77 MET A O 1
ATOM 628 N N . VAL A 1 78 ? 6.809 2.694 -13.444 1.00 97.69 78 VAL A N 1
ATOM 629 C CA . VAL A 1 78 ? 8.089 2.076 -13.792 1.00 97.69 78 VAL A CA 1
ATOM 630 C C . VAL A 1 78 ? 8.677 2.672 -15.062 1.00 97.69 78 VAL A C 1
ATOM 632 O O . VAL A 1 78 ? 7.982 2.857 -16.061 1.00 97.69 78 VAL A O 1
ATOM 635 N N . LYS A 1 79 ? 9.983 2.924 -15.037 1.00 96.50 79 LYS A N 1
ATOM 636 C CA . LYS A 1 79 ? 10.791 3.268 -16.208 1.00 96.50 79 LYS A CA 1
ATOM 637 C C . LYS A 1 79 ? 11.958 2.299 -16.298 1.00 96.50 79 LYS A C 1
ATOM 639 O O . LYS A 1 79 ? 12.533 1.920 -15.283 1.00 96.50 79 LYS A O 1
ATOM 644 N N . ILE A 1 80 ? 12.296 1.872 -17.507 1.00 95.88 80 ILE A N 1
ATOM 645 C CA . ILE A 1 80 ? 13.352 0.885 -17.737 1.00 95.88 80 ILE A CA 1
ATOM 646 C C . ILE A 1 80 ? 14.320 1.442 -18.764 1.00 95.88 80 ILE A C 1
ATOM 648 O O . ILE A 1 80 ? 13.892 1.938 -19.804 1.00 95.88 80 ILE A O 1
ATOM 652 N N . CYS A 1 81 ? 15.616 1.319 -18.508 1.00 94.56 81 CYS A N 1
ATOM 653 C CA . CYS A 1 81 ? 16.638 1.528 -19.525 1.00 94.56 81 CYS A CA 1
ATOM 654 C C . CYS A 1 81 ? 17.499 0.277 -19.685 1.00 94.56 81 CYS A C 1
ATOM 656 O O . CYS A 1 81 ? 17.643 -0.546 -18.779 1.00 94.56 81 CYS A O 1
ATOM 658 N N . THR A 1 82 ? 18.098 0.142 -20.861 1.00 95.38 82 THR A N 1
ATOM 659 C CA . THR A 1 82 ? 19.115 -0.876 -21.123 1.00 95.38 82 THR A CA 1
ATOM 660 C C . THR A 1 82 ? 20.477 -0.347 -20.712 1.00 95.38 82 THR A C 1
ATOM 662 O O . THR A 1 82 ? 20.830 0.771 -21.091 1.00 95.38 82 THR A O 1
ATOM 665 N N . VAL A 1 83 ? 21.248 -1.159 -20.001 1.00 94.88 83 VAL A N 1
ATOM 666 C CA . VAL A 1 83 ? 22.611 -0.838 -19.578 1.00 94.88 83 VAL A CA 1
ATOM 667 C C . VAL A 1 83 ? 23.598 -1.502 -20.533 1.00 94.88 83 VAL A C 1
ATOM 669 O O . VAL A 1 83 ? 23.501 -2.702 -20.809 1.00 94.88 83 VAL A O 1
ATOM 672 N N . ASN A 1 84 ? 24.540 -0.725 -21.058 1.00 93.62 84 ASN A N 1
ATOM 673 C CA . ASN A 1 84 ? 25.692 -1.202 -21.825 1.00 93.62 84 ASN A CA 1
ATOM 674 C C . ASN A 1 84 ? 26.996 -0.678 -21.186 1.00 93.62 84 ASN A C 1
ATOM 676 O O . ASN A 1 84 ? 26.965 -0.075 -20.116 1.00 93.62 84 ASN A O 1
ATOM 680 N N . LYS A 1 85 ? 28.149 -0.859 -21.849 1.00 92.94 85 LYS A N 1
ATOM 681 C CA . LYS A 1 85 ? 29.450 -0.362 -21.350 1.00 92.94 85 LYS A CA 1
ATOM 682 C C . LYS A 1 85 ? 29.492 1.150 -21.068 1.00 92.94 85 LYS A C 1
ATOM 684 O O . LYS A 1 85 ? 30.314 1.577 -20.269 1.00 92.94 85 LYS A O 1
ATOM 689 N N . ALA A 1 86 ? 28.660 1.948 -21.738 1.00 92.25 86 ALA A N 1
ATOM 690 C CA . ALA A 1 86 ? 28.563 3.395 -21.541 1.00 92.25 86 ALA A CA 1
ATOM 691 C C . ALA A 1 86 ? 27.537 3.789 -20.460 1.00 92.25 86 ALA A C 1
ATOM 693 O O . ALA A 1 86 ? 27.397 4.970 -20.154 1.00 92.25 86 ALA A O 1
ATOM 694 N N . GLY A 1 87 ? 26.825 2.816 -19.882 1.00 92.50 87 GLY A N 1
ATOM 695 C CA . GLY A 1 87 ? 25.815 3.020 -18.850 1.00 92.50 87 GLY A CA 1
ATOM 696 C C . GLY A 1 87 ? 24.382 2.827 -19.348 1.00 92.50 87 GLY A C 1
ATOM 697 O O . GLY A 1 87 ? 24.113 2.113 -20.317 1.00 92.50 87 GLY A O 1
ATOM 698 N N . CYS A 1 88 ? 23.449 3.436 -18.620 1.00 93.00 88 CYS A N 1
ATOM 699 C CA . CYS A 1 88 ? 22.014 3.400 -18.884 1.00 93.00 88 CYS A CA 1
ATOM 700 C C . CYS A 1 88 ? 21.665 4.264 -20.105 1.00 93.00 88 CYS A C 1
ATOM 702 O O . CYS A 1 88 ? 22.010 5.443 -20.165 1.00 93.00 88 CYS A O 1
ATOM 704 N N . GLY A 1 89 ? 20.984 3.668 -21.086 1.00 91.50 89 GLY A N 1
ATOM 705 C CA . GLY A 1 89 ? 20.455 4.378 -22.249 1.00 91.50 89 GLY A CA 1
ATOM 706 C C . GLY A 1 89 ? 19.193 5.190 -21.938 1.00 91.50 89 GLY A C 1
ATOM 707 O O . GLY A 1 89 ? 18.893 5.516 -20.793 1.00 91.50 89 GLY A O 1
ATOM 708 N N . HIS A 1 90 ? 18.405 5.489 -22.973 1.00 91.62 90 HIS A N 1
ATOM 709 C CA . HIS A 1 90 ? 17.129 6.182 -22.792 1.00 91.62 90 HIS A CA 1
ATOM 710 C C . HIS A 1 90 ? 16.135 5.338 -21.987 1.00 91.62 90 HIS A C 1
ATOM 712 O O . HIS A 1 90 ? 16.027 4.124 -22.181 1.00 91.62 90 HIS A O 1
ATOM 718 N N . LEU A 1 91 ? 15.382 6.009 -21.114 1.00 93.00 91 LEU A N 1
ATOM 719 C CA . LEU A 1 91 ? 14.289 5.398 -20.370 1.00 93.00 91 LEU A CA 1
ATOM 720 C C . LEU A 1 91 ? 13.111 5.092 -21.298 1.00 93.00 91 LEU A C 1
ATOM 722 O O . LEU A 1 91 ? 12.813 5.838 -22.234 1.00 93.00 91 LEU A O 1
ATOM 726 N N . SER A 1 92 ? 12.419 3.996 -21.006 1.00 93.81 92 SER A N 1
ATOM 727 C CA . SER A 1 92 ? 11.164 3.634 -21.651 1.00 93.81 92 SER A CA 1
ATOM 728 C C . SER A 1 92 ? 10.129 4.747 -21.493 1.00 93.81 92 SER A C 1
ATOM 730 O O . SER A 1 92 ? 9.972 5.301 -20.403 1.00 93.81 92 SER A O 1
ATOM 732 N N . ALA A 1 93 ? 9.376 5.022 -22.558 1.00 91.81 93 ALA A N 1
ATOM 733 C CA . ALA A 1 93 ? 8.252 5.945 -22.490 1.00 91.81 93 ALA A CA 1
ATOM 734 C C . ALA A 1 93 ? 7.169 5.420 -21.522 1.00 91.81 93 ALA A C 1
ATOM 736 O O . ALA A 1 93 ? 6.902 4.211 -21.515 1.00 91.81 93 ALA A O 1
ATOM 737 N N . PRO A 1 94 ? 6.540 6.297 -20.721 1.00 91.69 94 PRO A N 1
ATOM 738 C CA . PRO A 1 94 ? 5.429 5.907 -19.864 1.00 91.69 94 PRO A CA 1
ATOM 739 C C . PRO A 1 94 ? 4.219 5.489 -20.710 1.00 91.69 94 PRO A C 1
ATOM 741 O O . PRO A 1 94 ? 3.938 6.063 -21.761 1.00 91.69 94 PRO A O 1
ATOM 744 N N . THR A 1 95 ? 3.508 4.463 -20.253 1.00 92.94 95 THR A N 1
ATOM 745 C CA . THR A 1 95 ? 2.284 3.922 -20.864 1.00 92.94 95 THR A CA 1
ATOM 746 C C . THR A 1 95 ? 1.313 3.529 -19.757 1.00 92.94 95 THR A C 1
ATOM 748 O O . THR A 1 95 ? 1.743 3.293 -18.635 1.00 92.94 95 THR A O 1
ATOM 751 N N . ASP A 1 96 ? 0.033 3.304 -20.043 1.00 91.50 96 ASP A N 1
ATOM 752 C CA . ASP A 1 96 ? -0.909 2.830 -19.009 1.00 91.50 96 ASP A CA 1
ATOM 753 C C . ASP A 1 96 ? -0.444 1.528 -18.325 1.00 91.50 96 ASP A C 1
ATOM 755 O O . ASP A 1 96 ? -0.703 1.288 -17.149 1.00 91.50 96 ASP A O 1
ATOM 759 N N . LYS A 1 97 ? 0.327 0.695 -19.040 1.00 94.00 97 LYS A N 1
ATOM 760 C CA . LYS A 1 97 ? 0.908 -0.552 -18.517 1.00 94.00 97 LYS A CA 1
ATOM 761 C C . LYS A 1 97 ? 2.154 -0.336 -17.653 1.00 94.00 97 LYS A C 1
ATOM 763 O O . LYS A 1 97 ? 2.597 -1.299 -17.017 1.00 94.00 97 LYS A O 1
ATOM 768 N N . SER A 1 98 ? 2.742 0.860 -17.639 1.00 95.12 98 SER A N 1
ATOM 769 C CA . SER A 1 98 ? 3.847 1.226 -16.744 1.00 95.12 98 SER A CA 1
ATOM 770 C C . SER A 1 98 ? 3.369 1.763 -15.400 1.00 95.12 98 SER A C 1
ATOM 772 O O . SER A 1 98 ? 4.214 2.087 -14.573 1.00 95.12 98 SER A O 1
ATOM 774 N N . HIS A 1 99 ? 2.055 1.827 -15.163 1.00 96.75 99 HIS A N 1
ATOM 775 C CA . HIS A 1 99 ? 1.476 2.270 -13.899 1.00 96.75 99 HIS A CA 1
ATOM 776 C C . HIS A 1 99 ? 0.725 1.145 -13.180 1.00 96.75 99 HIS A C 1
ATOM 778 O O . HIS A 1 99 ? 0.165 0.246 -13.809 1.00 96.75 99 HIS A O 1
ATOM 784 N N . CYS A 1 100 ? 0.728 1.174 -11.850 1.00 97.38 100 CYS A N 1
ATOM 785 C CA . CYS A 1 100 ? -0.212 0.416 -11.028 1.00 97.38 100 CYS A CA 1
ATOM 786 C C . CYS A 1 100 ? -0.365 1.063 -9.657 1.00 97.38 100 CYS A C 1
ATOM 788 O O . CYS A 1 100 ? 0.554 1.698 -9.152 1.00 97.38 100 CYS A O 1
ATOM 790 N N . VAL A 1 101 ? -1.530 0.875 -9.045 1.00 97.19 101 VAL A N 1
ATOM 791 C CA . VAL A 1 101 ? -1.779 1.305 -7.669 1.00 97.19 101 VAL A CA 1
ATOM 792 C C . VAL A 1 101 ? -1.719 0.075 -6.780 1.00 97.19 101 VAL A C 1
ATOM 794 O O . VAL A 1 101 ? -2.402 -0.919 -7.044 1.00 97.19 101 VAL A O 1
ATOM 797 N N . SER A 1 102 ? -0.878 0.115 -5.750 1.00 97.12 102 SER A N 1
ATOM 798 C CA . SER A 1 102 ? -0.813 -0.974 -4.782 1.00 97.12 102 SER A CA 1
ATOM 799 C C . SER A 1 102 ? -2.096 -1.015 -3.942 1.00 97.12 102 SER A C 1
ATOM 801 O O . SER A 1 102 ? -2.580 0.038 -3.511 1.00 97.12 102 SER A O 1
ATOM 803 N N . PRO A 1 103 ? -2.664 -2.208 -3.686 1.00 95.50 103 PRO A N 1
ATOM 804 C CA . PRO A 1 103 ? -3.853 -2.323 -2.852 1.00 95.50 103 PRO A CA 1
ATOM 805 C C . PRO A 1 103 ? -3.632 -1.731 -1.450 1.00 95.50 103 PRO A C 1
ATOM 807 O O . PRO A 1 103 ? -2.502 -1.739 -0.940 1.00 95.50 103 PRO A O 1
ATOM 810 N N . PRO A 1 104 ? -4.690 -1.216 -0.803 1.00 93.19 104 PRO A N 1
ATOM 811 C CA . PRO A 1 104 ? -4.608 -0.837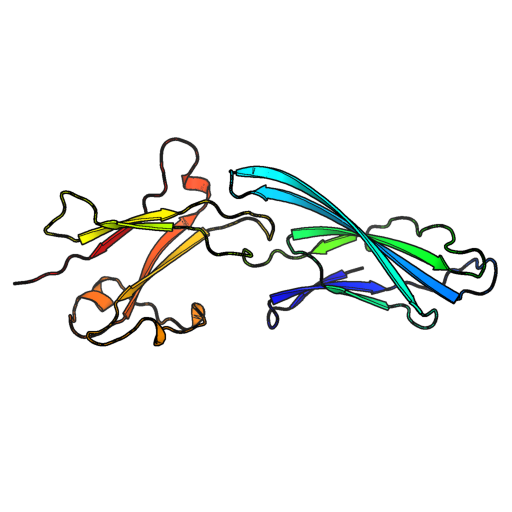 0.597 1.00 93.19 104 PRO A CA 1
ATOM 812 C C . PRO A 1 104 ? -4.345 -2.068 1.477 1.00 93.19 104 PRO A C 1
ATOM 814 O O . PRO A 1 104 ? -4.666 -3.195 1.107 1.00 93.19 104 PRO A O 1
ATOM 817 N N . SER A 1 105 ? -3.767 -1.843 2.651 1.00 90.50 105 SER A N 1
ATOM 818 C CA . SER A 1 105 ? -3.492 -2.869 3.663 1.00 90.50 105 SER A CA 1
ATOM 819 C C . SER A 1 105 ? -3.878 -2.341 5.048 1.00 90.50 105 SER A C 1
ATOM 821 O O . SER A 1 105 ? -4.238 -1.170 5.209 1.00 90.50 105 SER A O 1
ATOM 823 N N . VAL A 1 106 ? -3.831 -3.208 6.057 1.00 83.25 106 VAL A N 1
ATOM 824 C CA . VAL A 1 106 ? -4.088 -2.840 7.452 1.00 83.25 106 VAL A CA 1
ATOM 825 C C . VAL A 1 106 ? -3.137 -1.724 7.911 1.00 83.25 106 VAL A C 1
ATOM 827 O O . VAL A 1 106 ? -2.004 -1.636 7.425 1.00 83.25 106 VAL A O 1
ATOM 830 N N . PRO A 1 107 ? -3.560 -0.847 8.839 1.00 85.00 107 PRO A N 1
ATOM 831 C CA . PRO A 1 107 ? -2.680 0.172 9.404 1.00 85.00 107 PRO A CA 1
ATOM 832 C C . PRO A 1 107 ? -1.420 -0.442 10.023 1.00 85.00 107 PRO A C 1
ATOM 834 O O . PRO A 1 107 ? -1.483 -1.500 10.642 1.00 85.00 107 PRO A O 1
ATOM 837 N N . SER A 1 108 ? -0.280 0.242 9.892 1.00 82.19 108 SER A N 1
ATOM 838 C CA . SER A 1 108 ? 1.005 -0.251 10.416 1.00 82.19 108 SER A CA 1
ATOM 839 C C . SER A 1 108 ? 1.064 -0.320 11.945 1.00 82.19 108 SER A C 1
ATOM 841 O O . SER A 1 108 ? 1.941 -0.976 12.496 1.00 82.19 108 SER A O 1
ATOM 843 N N . SER A 1 109 ? 0.164 0.378 12.635 1.00 82.50 109 SER A N 1
ATOM 844 C CA . SER A 1 109 ? 0.069 0.371 14.088 1.00 82.50 109 SER A CA 1
ATOM 845 C C . SER A 1 109 ? -1.378 0.518 14.544 1.00 82.50 109 SER A C 1
ATOM 847 O O . SER A 1 109 ? -2.217 1.119 13.865 1.00 82.50 109 SER A O 1
ATOM 849 N N . MET A 1 110 ? -1.658 -0.035 15.722 1.00 78.44 110 MET A N 1
ATOM 850 C CA . MET A 1 110 ? -2.916 0.182 16.429 1.00 78.44 110 MET A CA 1
ATOM 851 C C . MET A 1 110 ? -3.035 1.666 16.827 1.00 78.44 110 MET A C 1
ATOM 853 O O . MET A 1 110 ? -2.021 2.263 17.204 1.00 78.44 110 MET A O 1
ATOM 857 N N . PRO A 1 111 ? -4.234 2.281 16.775 1.00 82.94 111 PRO A N 1
ATOM 858 C CA . PRO A 1 111 ? -4.459 3.578 17.406 1.00 82.94 111 PRO A CA 1
ATOM 859 C C . PRO A 1 111 ? -4.078 3.533 18.882 1.00 82.94 111 PRO A C 1
ATOM 861 O O . PRO A 1 111 ? -4.489 2.627 19.605 1.00 82.94 111 PRO A O 1
ATOM 864 N N . GLU A 1 112 ? -3.375 4.561 19.347 1.00 87.50 112 GLU A N 1
ATOM 865 C CA . GLU A 1 112 ? -3.304 4.828 20.778 1.00 87.50 112 GLU A CA 1
ATOM 866 C C . GLU A 1 112 ? -4.709 5.096 21.319 1.00 87.50 112 GLU A C 1
ATOM 868 O O . GLU A 1 112 ? -5.527 5.775 20.684 1.00 87.50 112 GLU A O 1
ATOM 873 N N . PHE A 1 113 ? -4.993 4.570 22.506 1.00 85.88 113 PHE A N 1
ATOM 874 C CA . PHE A 1 113 ? -6.291 4.732 23.131 1.00 85.88 113 PHE A CA 1
ATOM 875 C C . PHE A 1 113 ? -6.186 4.879 24.643 1.00 85.88 113 PHE A C 1
ATOM 877 O O . PHE A 1 113 ? -5.259 4.380 25.274 1.00 85.88 113 PHE A O 1
ATOM 884 N N . TYR A 1 114 ? -7.178 5.555 25.216 1.00 88.56 114 TYR A N 1
ATOM 885 C CA . TYR A 1 114 ? -7.354 5.694 26.657 1.00 88.56 114 TYR A CA 1
ATOM 886 C C . TYR A 1 114 ? -8.737 5.188 27.032 1.00 88.56 114 TYR A C 1
ATOM 888 O O . TYR A 1 114 ? -9.722 5.583 26.404 1.00 88.56 114 TYR A O 1
ATOM 896 N N . LEU A 1 115 ? -8.802 4.335 28.048 1.00 84.25 115 LEU A N 1
ATOM 897 C CA . LEU A 1 115 ? -10.035 3.746 28.548 1.00 84.25 115 LEU A CA 1
ATOM 898 C C . LEU A 1 115 ? -10.173 4.076 30.031 1.00 84.25 115 LEU A C 1
ATOM 900 O O . LEU A 1 115 ? -9.375 3.605 30.836 1.00 84.25 115 LEU A O 1
ATOM 904 N N . ASN A 1 116 ? -11.180 4.871 30.383 1.00 84.50 116 ASN A N 1
ATOM 905 C CA . ASN A 1 116 ? -11.416 5.299 31.763 1.00 84.50 116 ASN A CA 1
ATOM 906 C C . ASN A 1 116 ? -12.826 4.918 32.206 1.00 84.50 116 ASN A C 1
ATOM 908 O O . ASN A 1 116 ? -13.756 4.975 31.402 1.00 84.50 116 ASN A O 1
ATOM 912 N N . ALA A 1 117 ? -13.003 4.599 33.487 1.00 81.31 117 ALA A N 1
ATOM 913 C CA . ALA A 1 117 ? -14.335 4.568 34.076 1.00 81.31 117 ALA A CA 1
ATOM 914 C C . ALA A 1 117 ? -14.950 5.975 34.037 1.00 81.31 117 ALA A C 1
ATOM 916 O O . ALA A 1 117 ? -14.247 6.978 34.178 1.00 81.31 117 ALA A O 1
ATOM 917 N N . MET A 1 118 ? -16.256 6.056 33.819 1.00 75.75 118 MET A N 1
ATOM 918 C CA . MET A 1 118 ? -16.975 7.319 33.918 1.00 75.75 118 MET A CA 1
ATOM 919 C C . MET A 1 118 ? -17.295 7.639 35.379 1.00 75.75 118 MET A C 1
ATOM 921 O O . MET A 1 118 ? -17.861 6.814 36.094 1.00 75.75 118 MET A O 1
ATOM 925 N N . GLU A 1 119 ? -16.945 8.851 35.811 1.00 74.56 119 GLU A N 1
ATOM 926 C CA . GLU A 1 119 ? -17.315 9.379 37.127 1.00 74.56 119 GLU A CA 1
ATOM 927 C C . GLU A 1 119 ? -18.838 9.580 37.225 1.00 74.56 119 GLU A C 1
ATOM 929 O O . GLU A 1 119 ? -19.496 9.907 36.236 1.00 74.56 119 GLU A O 1
ATOM 934 N N . GLY A 1 120 ? -19.409 9.370 38.417 1.00 69.62 120 GLY A N 1
ATOM 935 C CA . GLY A 1 120 ? -20.840 9.574 38.689 1.00 69.62 120 GLY A CA 1
ATOM 936 C C . GLY A 1 120 ? -21.765 8.396 38.353 1.00 69.62 120 GLY A C 1
ATOM 937 O O . GLY A 1 120 ? -22.962 8.474 38.618 1.00 69.62 120 GLY A O 1
ATOM 938 N N . HIS A 1 121 ? -21.236 7.285 37.827 1.00 65.12 121 HIS A N 1
ATOM 939 C CA . HIS A 1 121 ? -22.006 6.077 37.502 1.00 65.12 121 HIS A CA 1
ATOM 940 C C . HIS A 1 121 ? -21.585 4.866 38.357 1.00 65.12 121 HIS A C 1
ATOM 942 O O . HIS A 1 121 ? -21.224 3.812 37.842 1.00 65.12 121 HIS A O 1
ATOM 948 N N . GLU A 1 122 ? -21.647 4.990 39.688 1.00 60.41 122 GLU A N 1
ATOM 949 C CA . GLU A 1 122 ? -21.197 3.930 40.614 1.00 60.41 122 GLU A CA 1
ATOM 950 C C . GLU A 1 122 ? -21.998 2.621 40.500 1.00 60.41 122 GLU A C 1
ATOM 952 O O . GLU A 1 122 ? -21.457 1.541 40.727 1.00 60.41 122 GLU A O 1
ATOM 957 N N . LYS A 1 123 ? -23.273 2.702 40.092 1.00 59.53 123 LYS A N 1
ATOM 958 C CA . LYS A 1 123 ? -24.168 1.540 39.939 1.00 59.53 123 LYS A CA 1
ATOM 959 C C . LYS A 1 123 ? -24.053 0.824 38.586 1.00 59.53 123 LYS A C 1
ATOM 961 O O . LYS A 1 123 ? -24.474 -0.319 38.470 1.00 59.53 123 LYS A O 1
ATOM 966 N N . CYS A 1 124 ? -23.488 1.470 37.565 1.00 60.88 124 CYS A N 1
ATOM 967 C CA . CYS A 1 124 ? -23.270 0.879 36.242 1.00 60.88 124 CYS A CA 1
ATOM 968 C C . CYS A 1 124 ? -21.920 1.352 35.719 1.00 60.88 124 CYS A C 1
ATOM 970 O O . CYS A 1 124 ? -21.784 2.497 35.294 1.00 60.88 124 CYS A O 1
ATOM 972 N N . ARG A 1 125 ? -20.919 0.466 35.731 1.00 69.25 125 ARG A N 1
ATOM 973 C CA . ARG A 1 125 ? -19.566 0.800 35.284 1.00 69.25 125 ARG A CA 1
ATOM 974 C C . ARG A 1 125 ? -19.586 1.030 33.778 1.00 69.25 125 ARG A C 1
ATOM 976 O O . ARG A 1 125 ? -19.561 0.091 32.989 1.00 69.25 125 ARG A O 1
ATOM 983 N N . GLN A 1 126 ? -19.655 2.292 33.383 1.00 75.62 126 GLN A N 1
ATOM 984 C CA . GLN A 1 126 ? -19.482 2.703 31.998 1.00 75.62 126 GLN A CA 1
ATOM 985 C C . GLN A 1 126 ? -18.012 3.022 31.755 1.00 75.62 126 GLN A C 1
ATOM 987 O O . GLN A 1 126 ? -17.378 3.714 32.557 1.00 75.62 126 GLN A O 1
ATOM 992 N N . LEU A 1 127 ? -17.469 2.527 30.646 1.00 78.81 127 LEU A N 1
ATOM 993 C CA . LEU A 1 127 ? -16.123 2.864 30.205 1.00 78.81 127 LEU A CA 1
ATOM 994 C C . LEU A 1 127 ? -16.201 3.848 29.049 1.00 78.81 127 LEU A C 1
ATOM 996 O O . LEU A 1 127 ? -16.955 3.656 28.097 1.00 78.81 127 LEU A O 1
ATOM 1000 N N . LYS A 1 128 ? -15.370 4.877 29.138 1.00 83.25 128 LYS A N 1
ATOM 1001 C CA . LYS A 1 128 ? -15.161 5.897 28.126 1.00 83.25 128 LYS A CA 1
ATOM 1002 C C . LYS A 1 128 ? -13.868 5.602 27.390 1.00 83.25 128 LYS A C 1
ATOM 1004 O O . LYS A 1 128 ? -12.783 5.759 27.955 1.00 83.25 128 LYS A O 1
ATOM 1009 N N . LEU A 1 129 ? -13.991 5.220 26.125 1.00 83.38 129 LEU A N 1
ATOM 1010 C CA . LEU A 1 129 ? -12.856 5.006 25.236 1.00 83.38 129 LEU A CA 1
ATOM 1011 C C . LEU A 1 129 ? -12.604 6.257 24.386 1.00 83.38 129 LEU A C 1
ATOM 1013 O O . LEU A 1 129 ? -13.499 6.767 23.709 1.00 83.38 129 LEU A O 1
ATOM 1017 N N . LYS A 1 130 ? -11.363 6.745 24.414 1.00 86.06 130 LYS A N 1
ATOM 1018 C CA . LYS A 1 130 ? -10.856 7.818 23.555 1.00 86.06 130 LYS A CA 1
ATOM 1019 C C . LYS A 1 130 ? -9.783 7.248 22.636 1.00 86.06 130 LYS A C 1
ATOM 1021 O O . LYS A 1 130 ? -8.714 6.880 23.111 1.00 86.06 130 LYS A O 1
ATOM 1026 N N . LEU A 1 131 ? -10.059 7.231 21.335 1.00 83.75 131 LEU A N 1
ATOM 1027 C CA . LEU A 1 131 ? -9.146 6.748 20.297 1.00 83.75 131 LEU A CA 1
ATOM 1028 C C . LEU A 1 131 ? -8.423 7.914 19.615 1.00 83.75 131 LEU A C 1
ATOM 1030 O O . LEU A 1 131 ? -9.054 8.897 19.215 1.00 83.75 131 LEU A O 1
ATOM 1034 N N . GLN A 1 132 ? -7.105 7.800 19.466 1.00 85.12 132 GLN A N 1
ATOM 1035 C CA . GLN A 1 132 ? -6.321 8.690 18.614 1.00 85.12 132 GLN A CA 1
ATOM 1036 C C . GLN A 1 132 ? -6.466 8.284 17.147 1.00 85.12 132 GLN A C 1
ATOM 1038 O O . GLN A 1 132 ? -6.713 7.124 16.817 1.00 85.12 132 GLN A O 1
ATOM 1043 N N . LYS A 1 133 ? -6.320 9.253 16.241 1.00 83.62 133 LYS A N 1
ATOM 1044 C CA . LYS A 1 133 ? -6.366 8.973 14.803 1.00 83.62 133 LYS A CA 1
ATOM 1045 C C . LYS A 1 133 ? -5.111 8.212 14.381 1.00 83.62 133 LYS A C 1
ATOM 1047 O O . LYS A 1 133 ? -4.002 8.620 14.712 1.00 83.62 133 LYS A O 1
ATOM 1052 N N . VAL A 1 134 ? -5.285 7.161 13.584 1.00 88.75 134 VAL A N 1
ATOM 1053 C CA . VAL A 1 134 ? -4.171 6.513 12.880 1.00 88.75 134 VAL A CA 1
ATOM 1054 C C . VAL A 1 134 ? -3.912 7.164 11.530 1.00 88.75 134 VAL A C 1
ATOM 1056 O O . VAL A 1 134 ? -4.797 7.770 10.924 1.00 88.75 134 VAL A O 1
ATOM 1059 N N . SER A 1 135 ? -2.680 7.011 11.054 1.00 90.75 135 SER A N 1
ATOM 1060 C CA . SER A 1 135 ? -2.304 7.392 9.697 1.00 90.75 135 SER A CA 1
ATOM 1061 C C . SER A 1 135 ? -3.035 6.530 8.665 1.00 90.75 135 SER A C 1
ATOM 1063 O O . SER A 1 135 ? -3.025 5.305 8.747 1.00 90.75 135 SER A O 1
ATOM 1065 N N . GLU A 1 136 ? -3.586 7.169 7.636 1.00 92.50 136 GLU A N 1
ATOM 1066 C CA . GLU A 1 136 ? -4.218 6.523 6.476 1.00 92.50 136 GLU A CA 1
ATOM 1067 C C . GLU A 1 136 ? -3.204 6.154 5.392 1.00 92.50 136 GLU A C 1
ATOM 1069 O O . GLU A 1 136 ? -3.550 5.994 4.220 1.00 92.50 136 GLU A O 1
ATOM 1074 N N . ARG A 1 137 ? -1.923 6.056 5.762 1.00 94.62 137 ARG A N 1
ATOM 1075 C CA . ARG A 1 137 ? -0.845 5.757 4.823 1.00 94.62 137 ARG A CA 1
ATOM 1076 C C . ARG A 1 137 ? -1.115 4.479 4.032 1.00 94.62 137 ARG A C 1
ATOM 1078 O O . ARG A 1 137 ? -0.886 4.463 2.828 1.00 94.62 137 ARG A O 1
ATOM 1085 N N . ASN A 1 138 ? -1.633 3.450 4.698 1.00 93.69 138 ASN A N 1
ATOM 1086 C CA . ASN A 1 138 ? -1.884 2.151 4.079 1.00 93.69 138 ASN A CA 1
ATOM 1087 C C . ASN A 1 138 ? -3.265 2.059 3.413 1.00 93.69 138 ASN A C 1
ATOM 1089 O O . ASN A 1 138 ? -3.594 1.019 2.856 1.00 93.69 138 ASN A O 1
ATOM 1093 N N . GLY A 1 139 ? -4.062 3.129 3.444 1.00 92.12 139 GLY A N 1
ATOM 1094 C CA . GLY A 1 139 ? -5.420 3.164 2.915 1.00 92.12 139 GLY A CA 1
ATOM 1095 C C . GLY A 1 139 ? -6.369 3.945 3.818 1.00 92.12 139 GLY A C 1
ATOM 1096 O O . GLY A 1 139 ? -6.074 4.228 4.981 1.00 92.12 139 GLY A O 1
ATOM 1097 N N . PHE A 1 140 ? -7.533 4.293 3.272 1.00 88.19 140 PHE A N 1
ATOM 1098 C CA . PHE A 1 140 ? -8.584 4.975 4.024 1.00 88.19 140 PHE A CA 1
ATOM 1099 C C . PHE A 1 140 ? -9.140 4.088 5.140 1.00 88.19 140 PHE A C 1
ATOM 1101 O O . PHE A 1 140 ? -9.463 2.919 4.916 1.00 88.19 140 PHE A O 1
ATOM 1108 N N . ILE A 1 141 ? -9.320 4.662 6.331 1.00 84.88 141 ILE A N 1
ATOM 1109 C CA . ILE A 1 141 ? -9.951 3.949 7.445 1.00 84.88 141 ILE A CA 1
ATOM 1110 C C . ILE A 1 141 ? -11.466 4.017 7.281 1.00 84.88 141 ILE A C 1
ATOM 1112 O O . ILE A 1 141 ? -12.060 5.093 7.381 1.00 84.88 141 ILE A O 1
ATOM 1116 N N . ARG A 1 142 ? -12.085 2.856 7.047 1.00 81.81 142 ARG A N 1
ATOM 1117 C CA . ARG A 1 142 ? -13.540 2.729 6.907 1.00 81.81 142 ARG A CA 1
ATOM 1118 C C . ARG A 1 142 ? -14.244 2.862 8.259 1.00 81.81 142 ARG A C 1
ATOM 1120 O O . ARG A 1 142 ? -15.030 3.784 8.449 1.00 81.81 142 ARG A O 1
ATOM 1127 N N . CYS A 1 143 ? -13.903 1.983 9.196 1.00 80.25 143 CYS A N 1
ATOM 1128 C CA . CYS A 1 143 ? -14.553 1.874 10.498 1.00 80.25 143 CYS A CA 1
ATOM 1129 C C . CYS A 1 143 ? -13.577 1.396 11.578 1.00 80.25 143 CYS A C 1
ATOM 1131 O O . CYS A 1 143 ? -12.579 0.736 11.274 1.00 80.25 143 CYS A O 1
ATOM 1133 N N . TYR A 1 144 ? -13.907 1.670 12.837 1.00 82.38 144 TYR A N 1
ATOM 1134 C CA . TYR A 1 144 ? -13.287 1.025 13.995 1.00 82.38 144 TYR A CA 1
ATOM 1135 C C . TYR A 1 144 ? -14.252 0.002 14.579 1.00 82.38 144 TYR A C 1
ATOM 1137 O O . TYR A 1 144 ? -15.442 0.282 14.699 1.00 82.38 144 TYR A O 1
ATOM 1145 N N . ARG A 1 145 ? -13.734 -1.170 14.952 1.00 82.69 145 ARG A N 1
ATOM 1146 C CA . ARG A 1 145 ? -14.486 -2.225 15.636 1.00 82.69 145 ARG A CA 1
ATOM 1147 C C . ARG A 1 145 ? -13.910 -2.403 17.035 1.00 82.69 145 ARG A C 1
ATOM 1149 O O . ARG A 1 145 ? -12.756 -2.800 17.170 1.00 82.69 145 ARG A O 1
ATOM 1156 N N . VAL A 1 146 ? -14.702 -2.106 18.059 1.00 84.19 146 VAL A N 1
ATOM 1157 C CA . VAL A 1 146 ? -14.289 -2.211 19.462 1.00 84.19 146 VAL A CA 1
ATOM 1158 C C . VAL A 1 146 ? -14.841 -3.507 20.039 1.00 84.19 146 VAL A C 1
ATOM 1160 O O . VAL A 1 146 ? -16.042 -3.633 20.275 1.00 84.19 146 VAL A O 1
ATOM 1163 N N . VAL A 1 147 ? -13.958 -4.480 20.246 1.00 84.81 147 VAL A N 1
ATOM 1164 C CA . VAL A 1 147 ? -14.289 -5.760 20.881 1.00 84.81 147 VAL A CA 1
ATOM 1165 C C . VAL A 1 147 ? -13.877 -5.701 22.343 1.00 84.81 147 VAL A C 1
ATOM 1167 O O . VAL A 1 147 ? -12.737 -5.360 22.656 1.00 84.81 147 VAL A O 1
ATOM 1170 N N . VAL A 1 148 ? -14.803 -6.043 23.231 1.00 84.69 148 VAL A N 1
ATOM 1171 C CA . VAL A 1 148 ? -14.550 -6.138 24.669 1.00 84.69 148 VAL A CA 1
ATOM 1172 C C . VAL A 1 148 ? -14.484 -7.602 25.039 1.00 84.69 148 VAL A C 1
ATOM 1174 O O . VAL A 1 148 ? -15.392 -8.358 24.702 1.00 84.69 148 VAL A O 1
ATOM 1177 N N . VAL A 1 149 ? -13.416 -7.987 25.735 1.00 86.06 149 VAL A N 1
ATOM 1178 C CA . VAL A 1 149 ? -13.233 -9.346 26.242 1.00 86.06 149 VAL A CA 1
ATOM 1179 C C . VAL A 1 149 ? -13.280 -9.322 27.764 1.00 86.06 149 VAL A C 1
ATOM 1181 O O . VAL A 1 149 ? -12.441 -8.699 28.413 1.00 86.06 149 VAL A O 1
ATOM 1184 N N . LYS A 1 150 ? -14.273 -10.002 28.333 1.00 84.81 150 LYS A N 1
ATOM 1185 C CA . LYS A 1 150 ? -14.365 -10.303 29.760 1.00 84.81 150 LYS A CA 1
ATOM 1186 C C . LYS A 1 150 ? -13.556 -11.568 30.029 1.00 84.81 150 LYS A C 1
ATOM 1188 O O . LYS A 1 150 ? -13.876 -12.631 29.502 1.00 84.81 150 LYS A O 1
ATOM 1193 N N . LEU A 1 151 ? -12.522 -11.449 30.851 1.00 84.38 151 LEU A N 1
ATOM 1194 C CA . LEU A 1 151 ? -11.736 -12.588 31.324 1.00 84.38 151 LEU A CA 1
ATOM 1195 C C . LEU A 1 151 ? -12.495 -13.326 32.434 1.00 84.38 151 LEU A C 1
ATOM 1197 O O . LEU A 1 151 ? -13.152 -12.680 33.258 1.00 84.38 151 LEU A O 1
ATOM 1201 N N . ALA A 1 152 ? -12.414 -14.659 32.468 1.00 83.81 152 ALA A N 1
ATOM 1202 C CA . ALA A 1 152 ? -12.921 -15.414 33.608 1.00 83.81 152 ALA A CA 1
ATOM 1203 C C . ALA A 1 152 ? -12.016 -15.198 34.832 1.00 83.81 152 ALA A C 1
ATOM 1205 O O . ALA A 1 152 ? -10.882 -14.720 34.739 1.00 83.81 152 ALA A O 1
ATOM 1206 N N . LYS A 1 153 ? -12.512 -15.548 36.020 1.00 81.94 153 LYS A N 1
ATOM 1207 C CA . LYS A 1 153 ? -11.725 -15.416 37.250 1.00 81.94 153 LYS A CA 1
ATOM 1208 C C . LYS A 1 153 ? -10.503 -16.342 37.187 1.00 81.94 153 LYS A C 1
ATOM 1210 O O . LYS A 1 153 ? -10.658 -17.555 37.160 1.00 81.94 153 LYS A O 1
ATOM 1215 N N . GLY A 1 154 ? -9.305 -15.760 37.221 1.00 81.81 154 GLY A N 1
ATOM 1216 C CA . GLY A 1 154 ? -8.040 -16.498 37.122 1.00 81.81 154 GLY A CA 1
ATOM 1217 C C . GLY A 1 154 ? -7.465 -16.583 35.705 1.00 81.81 154 GLY A C 1
ATOM 1218 O O . GLY A 1 154 ? -6.316 -16.995 35.562 1.00 81.81 154 GLY A O 1
ATOM 1219 N N . ASP A 1 155 ? -8.203 -16.139 34.683 1.00 83.31 155 ASP A N 1
ATOM 1220 C CA . ASP A 1 155 ? -7.665 -16.002 33.330 1.00 83.31 155 ASP A CA 1
ATOM 1221 C C . ASP A 1 155 ? -6.685 -14.828 33.241 1.00 83.31 155 ASP A C 1
ATOM 1223 O O . ASP A 1 155 ? -6.772 -13.832 33.964 1.00 83.31 155 ASP A O 1
ATOM 1227 N N . SER A 1 156 ? -5.774 -14.926 32.277 1.00 82.44 156 SER A N 1
ATOM 1228 C CA . SER A 1 156 ? -4.827 -13.873 31.928 1.00 82.44 156 SER A CA 1
ATOM 1229 C C . SER A 1 156 ? -4.976 -13.480 30.462 1.00 82.44 156 SER A C 1
ATOM 1231 O O . SER A 1 156 ? -5.407 -14.271 29.624 1.00 82.44 156 SER A O 1
ATOM 1233 N N . ILE A 1 157 ? -4.539 -12.264 30.134 1.00 81.75 157 ILE A N 1
ATOM 1234 C CA . ILE A 1 157 ? -4.502 -11.712 28.771 1.00 81.75 157 ILE A CA 1
ATOM 1235 C C . ILE A 1 157 ? -3.701 -12.619 27.819 1.00 81.75 157 ILE A C 1
ATOM 1237 O O . ILE A 1 157 ? -3.977 -12.658 26.624 1.00 81.75 157 ILE A O 1
ATOM 1241 N N . SER A 1 158 ? -2.740 -13.391 28.336 1.00 81.88 158 SER A N 1
ATOM 1242 C CA . SER A 1 158 ? -1.947 -14.344 27.548 1.00 81.88 158 SER A CA 1
ATOM 1243 C C . SER A 1 158 ? -2.762 -15.486 26.931 1.00 81.88 158 SER A C 1
ATOM 1245 O O . SER A 1 158 ? -2.278 -16.118 25.995 1.00 81.88 158 SER A O 1
ATOM 1247 N N . LEU A 1 159 ? -3.969 -15.755 27.440 1.00 78.06 159 LEU A N 1
ATOM 1248 C CA . LEU A 1 159 ? -4.882 -16.774 26.911 1.00 78.06 159 LEU A CA 1
ATOM 1249 C C . LEU A 1 159 ? -5.715 -16.268 25.726 1.00 78.06 159 LEU A C 1
ATOM 1251 O O . LEU A 1 159 ? -6.418 -17.053 25.094 1.00 78.06 159 LEU A O 1
ATOM 1255 N N . LEU A 1 160 ? -5.654 -14.969 25.415 1.00 79.19 160 LEU A N 1
ATOM 1256 C CA . LEU A 1 160 ? -6.403 -14.407 24.300 1.00 79.19 160 LEU A CA 1
ATOM 1257 C C . LEU A 1 160 ? -5.813 -14.853 22.952 1.00 79.19 160 LEU A C 1
ATOM 1259 O O . LEU A 1 160 ? -4.585 -14.888 22.800 1.00 79.19 160 LEU A O 1
ATOM 1263 N N . PRO A 1 161 ? -6.662 -15.146 21.947 1.00 78.62 161 PRO A N 1
ATOM 1264 C CA . PRO A 1 161 ? -6.198 -15.447 20.602 1.00 78.62 161 PRO A CA 1
ATOM 1265 C C . PRO A 1 161 ? -5.319 -14.322 20.058 1.00 78.62 161 PRO A C 1
ATOM 1267 O O . PRO A 1 161 ? -5.655 -13.141 20.157 1.00 78.62 161 PRO A O 1
ATOM 1270 N N . ARG A 1 162 ? -4.196 -14.687 19.432 1.00 74.38 162 ARG A N 1
ATOM 1271 C CA . ARG A 1 162 ? -3.327 -13.710 18.752 1.00 74.38 162 ARG A CA 1
ATOM 1272 C C . ARG A 1 162 ? -3.994 -13.129 17.509 1.00 74.38 162 ARG A C 1
ATOM 1274 O O . ARG A 1 162 ? -3.675 -12.015 17.105 1.00 74.38 162 ARG A O 1
ATOM 1281 N N . ASN A 1 163 ? -4.898 -13.894 16.904 1.00 71.44 163 ASN A N 1
ATOM 1282 C CA . ASN A 1 163 ? -5.676 -13.497 15.748 1.00 71.44 163 ASN A CA 1
ATOM 1283 C C . ASN A 1 163 ? -7.068 -13.018 16.199 1.00 71.44 163 ASN A C 1
ATOM 1285 O O . ASN A 1 163 ? -7.862 -13.822 16.689 1.00 71.44 163 ASN A O 1
ATOM 1289 N N . PRO A 1 164 ? -7.413 -11.735 15.997 1.00 71.00 164 PRO A N 1
ATOM 1290 C CA . PRO A 1 164 ? -8.713 -11.197 16.394 1.00 71.00 164 PRO A CA 1
ATOM 1291 C C . PRO A 1 164 ? -9.919 -11.899 15.751 1.00 71.00 164 PRO A C 1
ATOM 1293 O O . PRO A 1 164 ? -11.013 -11.846 16.305 1.00 71.00 164 PRO A O 1
ATOM 1296 N N . ASN A 1 165 ? -9.740 -12.559 14.601 1.00 74.38 165 ASN A N 1
ATOM 1297 C CA . ASN A 1 165 ? -10.819 -13.279 13.914 1.00 74.38 165 ASN A CA 1
ATOM 1298 C C . ASN A 1 165 ? -11.187 -14.612 14.585 1.00 74.38 165 ASN A C 1
ATOM 1300 O O . ASN A 1 165 ? -12.232 -15.173 14.274 1.00 74.38 165 ASN A O 1
ATOM 1304 N N . GLU A 1 166 ? -10.349 -15.112 15.494 1.00 80.25 166 GLU A N 1
ATOM 1305 C CA . GLU A 1 166 ? -10.600 -16.337 16.266 1.00 80.25 166 GLU A CA 1
ATOM 1306 C C . GLU A 1 166 ? -11.390 -16.059 17.556 1.00 80.25 166 GLU A C 1
ATOM 1308 O O . GLU A 1 166 ? -11.759 -16.981 18.281 1.00 80.25 166 GLU A O 1
ATOM 1313 N N . VAL A 1 167 ? -11.663 -14.786 17.862 1.00 83.44 167 VAL A N 1
ATOM 1314 C CA . VAL A 1 167 ? -12.452 -14.402 19.032 1.00 83.44 167 VAL A CA 1
ATOM 1315 C C . VAL A 1 167 ? -13.935 -14.636 18.743 1.00 83.44 167 VAL A C 1
ATOM 1317 O O . VAL A 1 167 ? -14.551 -13.923 17.950 1.00 83.44 167 VAL A O 1
ATOM 1320 N N . ASN A 1 168 ? -14.526 -15.611 19.434 1.00 86.06 168 ASN A N 1
ATOM 1321 C CA . ASN A 1 168 ? -15.960 -15.879 19.363 1.00 86.06 168 ASN A CA 1
ATOM 1322 C C . ASN A 1 168 ? -16.747 -14.754 20.040 1.00 86.06 168 ASN A C 1
ATOM 1324 O O . ASN A 1 168 ? -16.653 -14.556 21.252 1.00 86.06 168 ASN A O 1
ATOM 1328 N N . LEU A 1 169 ? -17.526 -14.021 19.243 1.00 86.75 169 LEU A N 1
ATOM 1329 C CA . LEU A 1 169 ? -18.337 -12.907 19.723 1.00 86.75 169 LEU A CA 1
ATOM 1330 C C . LEU A 1 169 ? -19.758 -13.357 20.053 1.00 86.75 169 LEU A C 1
ATOM 1332 O O . LEU A 1 169 ? -20.409 -14.027 19.252 1.00 86.75 169 LEU A O 1
ATOM 1336 N N . THR A 1 170 ? -20.255 -12.913 21.199 1.00 88.00 170 THR A N 1
ATOM 1337 C CA . THR A 1 170 ? -21.643 -13.064 21.642 1.00 88.00 170 THR A CA 1
ATOM 1338 C C . THR A 1 170 ? -22.234 -11.692 21.998 1.00 88.00 170 THR A C 1
ATOM 1340 O O . THR A 1 170 ? -21.651 -10.648 21.688 1.00 88.00 170 THR A O 1
ATOM 1343 N N . SER A 1 171 ? -23.437 -11.663 22.579 1.00 87.44 171 SER A N 1
ATOM 1344 C CA . SER A 1 171 ? -24.061 -10.425 23.049 1.00 87.44 171 SER A CA 1
ATOM 1345 C C . SER A 1 171 ? -23.483 -9.986 24.395 1.00 87.44 171 SER A C 1
ATOM 1347 O O . SER A 1 171 ? -23.011 -10.809 25.180 1.00 87.44 171 SER A O 1
ATOM 1349 N N . TYR A 1 172 ? -23.585 -8.686 24.689 1.00 84.31 172 TYR A N 1
ATOM 1350 C CA . TYR A 1 172 ? -23.293 -8.149 26.020 1.00 84.31 172 TYR A CA 1
ATOM 1351 C C . TYR A 1 172 ? -23.979 -8.977 27.117 1.00 84.31 172 TYR A C 1
ATOM 1353 O O . TYR A 1 172 ? -23.340 -9.438 28.058 1.00 84.31 172 TYR A O 1
ATOM 1361 N N . GLU A 1 173 ? -25.277 -9.225 26.954 1.00 84.12 173 GLU A N 1
ATOM 1362 C CA . GLU A 1 173 ? -26.065 -9.982 27.916 1.00 84.12 173 GLU A CA 1
ATOM 1363 C C . GLU A 1 173 ? -25.521 -11.409 28.103 1.00 84.12 173 GLU A C 1
ATOM 1365 O O . GLU A 1 173 ? -25.308 -11.834 29.235 1.00 84.12 173 GLU A O 1
ATOM 1370 N N . GLY A 1 174 ? -25.170 -12.108 27.019 1.00 85.38 174 GLY A N 1
ATOM 1371 C CA . GLY A 1 174 ? -24.602 -13.457 27.098 1.00 85.38 174 GLY A CA 1
ATOM 1372 C C . GLY A 1 174 ? -23.258 -13.524 27.834 1.00 85.38 174 GLY A C 1
ATOM 1373 O O . GLY A 1 174 ? -22.975 -14.513 28.505 1.00 85.38 174 GLY A O 1
ATOM 1374 N N . VAL A 1 175 ? -22.440 -12.469 27.763 1.00 85.00 175 VAL A N 1
ATOM 1375 C CA . VAL A 1 175 ? -21.163 -12.378 28.499 1.00 85.00 175 VAL A CA 1
ATOM 1376 C C . VAL A 1 175 ? -21.368 -12.012 29.980 1.00 85.00 175 VAL A C 1
ATOM 1378 O O . VAL A 1 175 ? -20.557 -12.369 30.844 1.00 85.00 175 VAL A O 1
ATOM 1381 N N . HIS A 1 176 ? -22.444 -11.293 30.303 1.00 80.88 176 HIS A N 1
ATOM 1382 C CA . HIS A 1 176 ? -22.670 -10.725 31.634 1.00 80.88 176 HIS A CA 1
ATOM 1383 C C . HIS A 1 176 ? -23.708 -11.469 32.494 1.00 80.88 176 HIS A C 1
ATOM 1385 O O . HIS A 1 176 ? -23.666 -11.302 33.708 1.00 80.88 176 HIS A O 1
ATOM 1391 N N . GLN A 1 177 ? -24.558 -12.333 31.925 1.00 79.00 177 GLN A N 1
ATOM 1392 C CA . GLN A 1 177 ? -25.565 -13.116 32.664 1.00 79.00 177 GLN A CA 1
ATOM 1393 C C . GLN A 1 177 ? -24.960 -14.122 33.660 1.00 79.00 177 GLN A C 1
ATOM 1395 O O . GLN A 1 177 ? -25.484 -14.285 34.757 1.00 79.00 177 GLN A O 1
ATOM 1400 N N . ASN A 1 178 ? -23.839 -14.767 33.313 1.00 66.31 178 ASN A N 1
ATOM 1401 C CA . ASN A 1 178 ? -23.177 -15.758 34.164 1.00 66.31 178 ASN A CA 1
ATOM 1402 C C . ASN A 1 178 ? -21.824 -15.205 34.636 1.00 66.31 178 ASN A C 1
ATOM 1404 O O . ASN A 1 178 ? -20.852 -15.157 33.882 1.00 66.31 178 ASN A O 1
ATOM 1408 N N . GLY A 1 179 ? -21.743 -14.761 35.894 1.00 62.09 179 GLY A N 1
ATOM 1409 C CA . GLY A 1 179 ? -20.573 -14.076 36.472 1.00 62.09 179 GLY A CA 1
ATOM 1410 C C . GLY A 1 179 ? -19.247 -14.856 36.444 1.00 62.09 179 GLY A C 1
ATOM 1411 O O . GLY A 1 179 ? -18.195 -14.269 36.681 1.00 62.09 179 GLY A O 1
ATOM 1412 N N . VAL A 1 180 ? -19.285 -16.153 36.126 1.00 64.75 180 VAL A N 1
ATOM 1413 C CA . VAL A 1 180 ? -18.135 -17.071 36.153 1.00 64.75 180 VAL A CA 1
ATOM 1414 C C . VAL A 1 180 ? -17.468 -17.223 34.785 1.00 64.75 180 VAL A C 1
ATOM 1416 O O . VAL A 1 180 ? -16.252 -17.386 34.712 1.00 64.75 180 VAL A O 1
ATOM 1419 N N . THR A 1 181 ? -18.234 -17.157 33.696 1.00 74.19 181 THR A N 1
ATOM 1420 C CA . THR A 1 181 ? -17.720 -17.397 32.343 1.00 74.19 181 THR A CA 1
ATOM 1421 C C . THR A 1 181 ? -17.202 -16.106 31.720 1.00 74.19 181 THR A C 1
ATOM 1423 O O . THR A 1 181 ? -17.875 -15.072 31.743 1.00 74.19 181 THR A O 1
ATOM 1426 N N . GLY A 1 182 ? -15.995 -16.171 31.158 1.00 79.94 182 GLY A N 1
ATOM 1427 C CA . GLY A 1 182 ? -15.482 -15.135 30.269 1.00 79.94 182 GLY A CA 1
ATOM 1428 C C . GLY A 1 182 ? -16.229 -15.114 28.932 1.00 79.94 182 GLY A C 1
ATOM 1429 O O . GLY A 1 182 ? -17.099 -15.944 28.666 1.00 79.94 182 GLY A O 1
ATOM 1430 N N . GLY A 1 183 ? -15.885 -14.163 28.074 1.00 85.81 183 GLY A N 1
ATOM 1431 C CA . GLY A 1 183 ? -16.466 -14.053 26.739 1.00 85.81 183 GLY A CA 1
ATOM 1432 C C . GLY A 1 183 ? -16.133 -12.729 26.073 1.00 85.81 183 GLY A C 1
ATOM 1433 O O . GLY A 1 183 ? -15.547 -11.842 26.692 1.00 85.81 183 GLY A O 1
ATOM 1434 N N . ALA A 1 184 ? -16.505 -12.587 24.806 1.00 87.56 184 ALA A N 1
ATOM 1435 C CA . ALA A 1 184 ? -16.243 -11.381 24.040 1.00 87.56 184 ALA A CA 1
ATOM 1436 C C . ALA A 1 184 ? -17.501 -10.886 23.334 1.00 87.56 184 ALA A C 1
ATOM 1438 O O . ALA A 1 184 ? -18.307 -11.681 22.862 1.00 87.56 184 ALA A O 1
ATOM 1439 N N . TYR A 1 185 ? -17.654 -9.571 23.227 1.00 86.12 185 TYR A N 1
ATOM 1440 C CA . TYR A 1 185 ? -18.761 -8.956 22.500 1.00 86.12 185 TYR A CA 1
ATOM 1441 C C . TYR A 1 185 ? -18.300 -7.719 21.729 1.00 86.12 185 TYR A C 1
ATOM 1443 O O . TYR A 1 185 ? -17.285 -7.090 22.045 1.00 86.12 185 TYR A O 1
ATOM 1451 N N . LEU A 1 186 ? -19.053 -7.374 20.685 1.00 85.19 186 LEU A N 1
ATOM 1452 C CA . LEU A 1 186 ? -18.875 -6.122 19.957 1.00 85.19 186 LEU A CA 1
ATOM 1453 C C . LEU A 1 186 ? -19.521 -4.993 20.763 1.00 85.19 186 LEU A C 1
ATOM 1455 O O . LEU A 1 186 ? -20.743 -4.952 20.874 1.00 85.19 186 LEU A O 1
ATOM 1459 N N . ALA A 1 187 ? -18.711 -4.094 21.319 1.00 81.50 187 ALA A N 1
ATOM 1460 C CA . ALA A 1 187 ? -19.222 -2.958 22.078 1.00 81.50 187 ALA A CA 1
ATOM 1461 C C . ALA A 1 187 ? -19.636 -1.800 21.169 1.00 81.50 187 ALA A C 1
ATOM 1463 O O . ALA A 1 187 ? -20.687 -1.205 21.375 1.00 81.50 187 ALA A O 1
ATOM 1464 N N . GLU A 1 188 ? -18.833 -1.499 20.144 1.00 75.69 188 GLU A N 1
ATOM 1465 C CA . GLU A 1 188 ? -19.185 -0.474 19.164 1.00 75.69 188 GLU A CA 1
ATOM 1466 C C . GLU A 1 188 ? -18.516 -0.715 17.809 1.00 75.69 188 GLU A C 1
ATOM 1468 O O . GLU A 1 188 ? -17.409 -1.257 17.715 1.00 75.69 188 GLU A O 1
ATOM 1473 N N . ALA A 1 189 ? -19.195 -0.277 16.751 1.00 70.44 189 ALA A N 1
ATOM 1474 C CA . ALA A 1 189 ? -18.630 -0.120 15.423 1.00 70.44 189 ALA A CA 1
ATOM 1475 C C . ALA A 1 189 ? -19.041 1.249 14.879 1.00 70.44 189 ALA A C 1
ATOM 1477 O O . ALA A 1 189 ? -20.232 1.530 14.768 1.00 70.44 189 ALA A O 1
ATOM 1478 N N . PHE A 1 190 ? -18.067 2.098 14.557 1.00 76.75 190 PHE A N 1
ATOM 1479 C CA . PHE A 1 190 ? -18.352 3.446 14.068 1.00 76.75 190 PHE A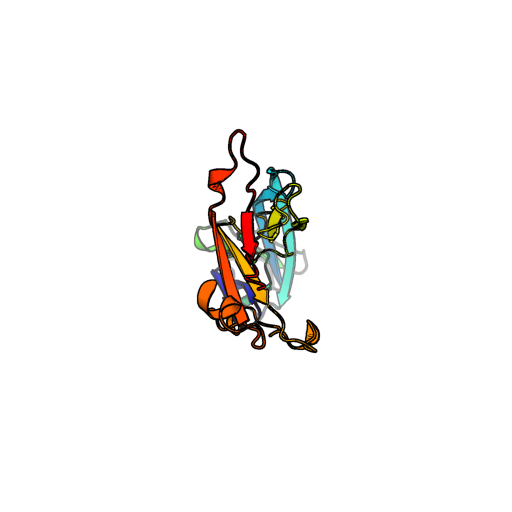 CA 1
ATOM 1480 C C . PHE A 1 190 ? -17.489 3.815 12.864 1.00 76.75 190 PHE A C 1
ATOM 1482 O O . PHE A 1 190 ? -16.302 3.475 12.778 1.00 76.75 190 PHE A O 1
ATOM 1489 N N . ASP A 1 191 ? -18.111 4.544 11.940 1.00 67.75 191 ASP A N 1
ATOM 1490 C CA . ASP A 1 191 ? -17.469 5.069 10.745 1.00 67.75 191 ASP A CA 1
ATOM 1491 C C . ASP A 1 191 ? -16.735 6.379 11.046 1.00 67.75 191 ASP A C 1
ATOM 1493 O O . ASP A 1 191 ? -17.121 7.181 11.904 1.00 67.75 191 ASP A O 1
ATOM 1497 N N . LYS A 1 192 ? -15.678 6.648 10.277 1.00 57.16 192 LYS A N 1
ATOM 1498 C CA . LYS A 1 192 ? -14.835 7.844 10.436 1.00 57.16 192 LYS A CA 1
ATOM 1499 C C . LYS A 1 192 ? -15.607 9.177 10.325 1.00 57.16 192 LYS A C 1
ATOM 1501 O O . LYS A 1 192 ? -15.127 10.200 10.817 1.00 57.16 192 LYS A O 1
ATOM 1506 N N . GLN A 1 193 ? -16.782 9.196 9.685 1.00 50.59 193 GLN A N 1
ATOM 1507 C CA . GLN A 1 193 ? -17.545 10.423 9.404 1.00 50.59 193 GLN A CA 1
ATOM 1508 C C . GLN A 1 193 ? -18.225 11.070 10.625 1.00 50.59 193 GLN A C 1
ATOM 1510 O O . GLN A 1 193 ? -18.632 12.224 10.533 1.00 50.59 193 GLN A O 1
ATOM 1515 N N . ILE A 1 194 ? -18.270 10.422 11.792 1.00 45.50 194 ILE A N 1
ATOM 1516 C CA . ILE A 1 194 ? -18.944 10.985 12.984 1.00 45.50 194 ILE A CA 1
ATOM 1517 C C . ILE A 1 194 ? -18.102 12.092 13.683 1.00 45.50 194 ILE A C 1
ATOM 1519 O O . ILE A 1 194 ? -18.556 12.755 14.609 1.00 45.50 194 ILE A O 1
ATOM 1523 N N . SER A 1 195 ? -16.879 12.378 13.212 1.00 40.94 195 SER A N 1
ATOM 1524 C CA . SER A 1 195 ? -15.913 13.260 13.899 1.00 40.94 195 SER A CA 1
ATOM 1525 C C . SER A 1 195 ? -15.817 14.714 13.381 1.00 40.94 195 SER A C 1
ATOM 1527 O O . SER A 1 195 ? -14.959 15.460 13.870 1.00 40.94 195 SER A O 1
ATOM 1529 N N . SER A 1 196 ? -16.612 15.175 12.410 1.00 33.25 196 SER A N 1
ATOM 1530 C CA . SER A 1 196 ? -16.522 16.580 11.966 1.00 33.25 196 SER A CA 1
ATOM 1531 C C . SER A 1 196 ? -17.573 17.464 12.639 1.00 33.25 196 SER A C 1
ATOM 1533 O O . SER A 1 196 ? -18.718 17.503 12.204 1.00 33.25 196 SER A O 1
ATOM 1535 N N . LYS A 1 197 ? -17.092 18.235 13.626 1.00 31.39 197 LYS A N 1
ATOM 1536 C CA . LYS A 1 197 ? -17.763 19.228 14.491 1.00 31.39 197 LYS A CA 1
ATOM 1537 C C . LYS A 1 197 ? -18.286 18.639 15.815 1.00 31.39 197 LYS A C 1
ATOM 1539 O O . LYS A 1 197 ? -19.246 17.888 15.860 1.00 31.39 197 LYS A O 1
ATOM 1544 N N . SER A 1 198 ? -17.638 19.045 16.910 1.00 31.55 198 SER A N 1
ATOM 1545 C CA . SER A 1 198 ? -18.033 18.857 18.321 1.00 31.55 198 SER A CA 1
ATOM 1546 C C . SER A 1 198 ? -17.904 17.466 18.968 1.00 31.55 198 SER A C 1
ATOM 1548 O O . SER A 1 198 ? -17.517 17.400 20.133 1.00 31.55 198 SER A O 1
ATOM 1550 N N . SER A 1 199 ? -18.116 16.350 18.273 1.00 30.27 199 SER A N 1
ATOM 1551 C CA . SER A 1 199 ? -18.129 15.046 18.961 1.00 30.27 199 SER A CA 1
ATOM 1552 C C . SER A 1 199 ? -16.795 14.306 18.861 1.00 30.27 199 SER A C 1
ATOM 1554 O O . SER A 1 199 ? -16.439 13.741 17.828 1.00 30.27 199 SER A O 1
ATOM 1556 N N . LYS A 1 200 ? -16.045 14.274 19.971 1.00 33.91 200 LYS A N 1
ATOM 1557 C CA . LYS A 1 200 ? -15.082 13.190 20.229 1.00 33.91 200 LYS A CA 1
ATOM 1558 C C . LYS A 1 200 ? -15.894 11.885 20.165 1.00 33.91 200 LYS A C 1
ATOM 1560 O O . LYS A 1 200 ? -16.895 11.838 20.878 1.00 33.91 200 LYS A O 1
ATOM 1565 N N . PRO A 1 201 ? -15.531 10.864 19.364 1.00 35.50 201 PRO A N 1
ATOM 1566 C CA . PRO A 1 201 ? -16.173 9.561 19.483 1.00 35.50 201 PRO A CA 1
ATOM 1567 C C . PRO A 1 201 ? -15.870 9.054 20.895 1.00 35.50 201 PRO A C 1
ATOM 1569 O O . PRO A 1 201 ? -14.733 8.713 21.220 1.00 35.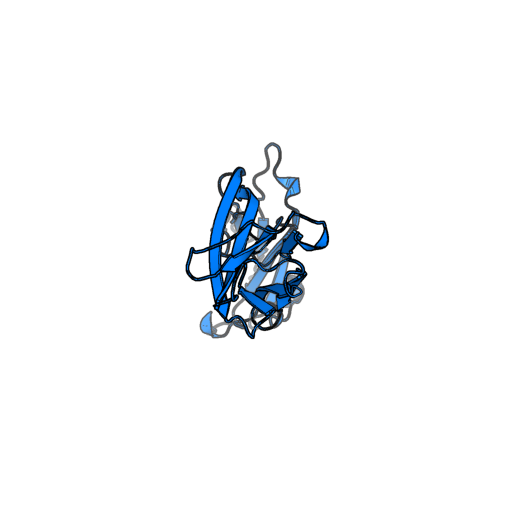50 201 PRO A O 1
ATOM 1572 N N . VAL A 1 202 ? -16.864 9.171 21.768 1.00 34.59 202 VAL A N 1
ATOM 1573 C CA . VAL A 1 202 ? -16.866 8.617 23.113 1.00 34.59 202 VAL A CA 1
ATOM 1574 C C . VAL A 1 202 ? -17.614 7.316 22.963 1.00 34.59 202 VAL A C 1
ATOM 1576 O O . VAL A 1 202 ? -18.833 7.321 22.838 1.00 34.59 202 VAL A O 1
ATOM 1579 N N . VAL A 1 203 ? -16.857 6.230 22.901 1.00 41.44 203 VAL A N 1
ATOM 1580 C CA . VAL A 1 203 ? -17.432 4.892 22.863 1.00 41.44 203 VAL A CA 1
ATOM 1581 C C . VAL A 1 203 ? -17.768 4.505 24.295 1.00 41.44 203 VAL A C 1
ATOM 1583 O O . VAL A 1 203 ? -16.891 4.576 25.167 1.00 41.44 203 VAL A O 1
ATOM 1586 N N . PHE A 1 204 ? -19.032 4.154 24.529 1.00 40.22 204 PHE A N 1
ATOM 1587 C CA . PHE A 1 204 ? -19.552 3.754 25.834 1.00 40.22 204 PHE A CA 1
ATOM 1588 C C . PHE A 1 204 ? -19.601 2.232 25.908 1.00 40.22 204 PHE A C 1
ATOM 1590 O O . PHE A 1 204 ? -20.413 1.594 25.243 1.00 40.22 204 PHE A O 1
ATOM 1597 N N . ILE A 1 205 ? -18.755 1.638 26.744 1.00 42.06 205 ILE A N 1
ATOM 1598 C CA . ILE A 1 205 ? -18.882 0.220 27.090 1.00 42.06 205 ILE A CA 1
ATOM 1599 C C . ILE A 1 205 ? -19.650 0.167 28.404 1.00 42.06 205 ILE A C 1
ATOM 1601 O O . ILE A 1 205 ? -19.113 0.528 29.451 1.00 42.06 205 ILE A O 1
ATOM 1605 N N . VAL A 1 206 ? -20.920 -0.224 28.350 1.00 35.62 206 VAL A N 1
ATOM 1606 C CA . VAL A 1 206 ? -21.756 -0.383 29.544 1.00 35.62 206 VAL A CA 1
ATOM 1607 C C . VAL A 1 206 ? -21.471 -1.755 30.137 1.00 35.62 206 VAL A C 1
ATOM 1609 O O . VAL A 1 206 ? -21.708 -2.749 29.472 1.00 35.62 206 VAL A O 1
ATOM 1612 N N . GLY A 1 207 ? -20.971 -1.814 31.368 1.00 37.34 207 GLY A N 1
ATOM 1613 C CA . GLY A 1 207 ? -20.948 -3.014 32.197 1.00 37.34 207 GLY A CA 1
ATOM 1614 C C . GLY A 1 207 ? -21.739 -2.757 33.476 1.00 37.34 207 GLY A C 1
ATOM 1615 O O . GLY A 1 207 ? -21.188 -2.271 34.462 1.00 37.34 207 GLY A O 1
ATOM 1616 N N . CYS A 1 208 ? -23.036 -3.052 33.481 1.00 31.75 208 CYS A N 1
ATOM 1617 C CA . CYS A 1 208 ? -23.798 -3.129 34.726 1.00 31.75 208 CYS A CA 1
ATOM 1618 C C . CYS A 1 208 ? -23.567 -4.526 35.326 1.00 31.75 208 CYS A C 1
ATOM 1620 O O . CYS A 1 208 ? -23.955 -5.531 34.732 1.00 31.75 208 CYS A O 1
ATOM 1622 N N . SER A 1 209 ? -22.877 -4.576 36.469 1.00 34.53 209 SER A N 1
ATOM 1623 C CA . SER A 1 209 ? -22.881 -5.749 37.346 1.00 34.53 209 SER A CA 1
ATOM 1624 C C . SER A 1 209 ? -24.154 -5.669 38.174 1.00 34.53 209 SER A C 1
ATOM 1626 O O . SER A 1 209 ? -24.355 -4.684 38.884 1.00 34.53 209 SER A O 1
ATOM 1628 N N . SER A 1 210 ? -25.022 -6.663 38.045 1.00 31.03 210 SER A N 1
ATOM 1629 C CA . SER A 1 210 ? -26.132 -6.862 38.969 1.00 31.03 210 SER A CA 1
ATOM 1630 C C . SER A 1 210 ? -25.582 -7.637 40.161 1.00 31.03 210 SER A C 1
ATOM 1632 O O . SER A 1 210 ? -25.626 -8.861 40.153 1.00 31.03 210 SER A O 1
ATOM 1634 N N . ASP A 1 211 ? -25.021 -6.943 41.147 1.00 30.62 211 ASP A N 1
ATOM 1635 C CA . ASP A 1 211 ? -24.719 -7.569 42.432 1.00 30.62 211 ASP A CA 1
ATOM 1636 C C . ASP A 1 211 ? -25.846 -7.225 43.409 1.00 30.62 211 ASP A C 1
ATOM 1638 O O . ASP A 1 211 ? -25.986 -6.078 43.842 1.00 30.62 211 ASP A O 1
ATOM 1642 N N . ASN A 1 212 ? -26.660 -8.239 43.700 1.00 31.11 212 ASN A N 1
ATOM 1643 C CA . ASN A 1 212 ? -27.366 -8.406 44.964 1.00 31.11 212 ASN A CA 1
ATOM 1644 C C . ASN A 1 212 ? -27.191 -9.864 45.394 1.00 31.11 212 ASN A C 1
ATOM 1646 O O . ASN A 1 212 ? -27.507 -10.744 44.560 1.00 31.11 212 ASN A O 1
#

Foldseek 3Di:
DEWDADPVVRFIKDKAFDDDDPDDDDDFAWKKKKKKKWAWWQALVRDIDIDIDIDIDIGGPVDRMDMDIDAAQIKIFIWMFTQDPVGTDDIDDTDPSRIDHHHATDAPDAWDKDWDFDPPPPQKTKIWIFTGGHICRRHDDFKDWDKDKFAFVPDDPVPDDPDPVPFDADDPCVQQVDNGDIHMHTQDMDGPVVPPPDDRPTRIRIGRHPDD

InterPro domains:
  IPR003961 Fibronectin type III [PF00041] (12-96)
  IPR003961 Fibronectin type III [PS50853] (1-105)
  IPR003961 Fibronectin type III [cd00063] (12-95)
  IPR013783 Immunoglobulin-like fold [G3DSA:2.60.40.10] (4-114)
  IPR036116 Fibronectin type III superfamily [SSF49265] (12-164)